Protein AF-A0A6V8CVD5-F1 (afdb_monomer_lite)

Foldseek 3Di:
DLQPFQWKWKWFAQDAFAQIDIDTPHHDQDPLNVVLSVLLRTQRDGDMDMFTDDRVSSVVVLVCVLVVLVVVLVVLVVVLVVVVPDPDDPVLVNVLSVLLNVLSVLLNVLSVVLCCLQQPVLQVLQPDRPDHDHPSSLVSLVRVVDPDPSSVSNVVSVVVSVVSPCVSVVSSVVSNVVSLVSCVLPQPVVVVLVVVLVCCLVVVLVVCLVVQLVVCCVPPVDSPVSNVVSVVVSVVCVVVSSVVSVVVVCVVDPDDDDPLLVVLVVLVLVCCVVPDRDPVSVVVSVVSCVVSVHDPVRSVVSVVPDDSVCPVDDPPVCPPFDFPDWDADPVGWIWTATPVRWIWTDPPPDTDTD

Radius of gyration: 31.36 Å; chains: 1; bounding box: 55×69×88 Å

Secondary structure (DSSP, 8-state):
--S--SSEEEEEE-STTSPPEEEEEES---HHHHHHHHHH-S-SSSEEEEEE---HHHHHHHHHHHHHHHHHHHHHHHHHHHHHH--S--HHHHHHHHHHHHHHHHHHHHHHHHHHIIIIIHHHHHTSTTPPP-HHHHHHHHHHT---HHHHHHHHHHHHHHHHTTHHHHHHHHHHHHHHHHHHTTT-HHHHHHHHHHHHHHHHHHHHHHHHHHHHHHHHS-HHHHHHHHHHHHHHHHHHHHHHHHHHHHHHS-----HHHHHHHHHHHHHTTTS---HHHHHHHHHHHHHTT--HHHHHHHHHT--GGGTT-------PPPEEEEEE-TTS-EEEEETTS-EEEE-SSSEEE-

pLDDT: mean 77.57, std 13.55, range [30.16, 93.31]

Sequence (354 aa):
DLWVYENNGWIICSEVGALPTYEMQVGVVSASMQETLDSIGTCPGIGEWAFEDVPIFGFFMVAFSPFVSIIALLIMRTSMKQFESEEHHDSSNRLTSRSLYIGFLGKVIGNMLFFTTLFIVIPMLGGGFGDAPSFGEMLVRDLANSRGFTDILYEYAWVFTGLMMPLPFAFEGMMFAYAAMKDTVLGIDSKLRRTFRNSIFTGLGAISFLVGSELMESLIGFGALGGVFLGAGILVVRKPIISSLDRFSNKIIPTALDDVENAYLQAYSASGADGVITEAERRILLATADALNISHERAAELEDGFDPKVADNTPQVATEPTAVQQWTDEAGHTWRSMDDGTIMWWNGTDWQQV

Structure (mmCIF, N/CA/C/O backbone):
data_AF-A0A6V8CVD5-F1
#
_entry.id   AF-A0A6V8CVD5-F1
#
loop_
_atom_site.group_PDB
_atom_site.id
_atom_site.type_symbol
_atom_site.label_atom_id
_atom_site.label_alt_id
_atom_site.label_comp_id
_atom_site.label_asym_id
_atom_site.label_entity_id
_atom_site.label_seq_id
_atom_site.pdbx_PDB_ins_code
_atom_site.Cartn_x
_atom_site.Cartn_y
_atom_site.Cartn_z
_atom_site.occupancy
_atom_site.B_iso_or_equiv
_atom_site.auth_seq_id
_atom_site.auth_comp_id
_atom_site.auth_asym_id
_atom_site.auth_atom_id
_atom_site.pdbx_PDB_model_num
ATOM 1 N N . ASP A 1 1 ? -0.271 -11.111 -9.607 1.00 41.44 1 ASP A N 1
ATOM 2 C CA . ASP A 1 1 ? 0.627 -9.955 -9.444 1.00 41.44 1 ASP A CA 1
ATOM 3 C C . ASP A 1 1 ? -0.086 -8.660 -9.777 1.00 41.44 1 ASP A C 1
ATOM 5 O O . ASP A 1 1 ? -0.961 -8.669 -10.631 1.00 41.44 1 ASP A O 1
ATOM 9 N N . LEU A 1 2 ? 0.252 -7.560 -9.095 1.00 42.41 2 LEU A N 1
ATOM 10 C CA . LEU A 1 2 ? -0.254 -6.214 -9.431 1.00 42.41 2 LEU A CA 1
ATOM 11 C C . LEU A 1 2 ? 0.200 -5.777 -10.844 1.00 42.41 2 LEU A C 1
ATOM 13 O O . LEU A 1 2 ? -0.414 -4.905 -11.455 1.00 42.41 2 LEU A O 1
ATOM 17 N N . TRP A 1 3 ? 1.245 -6.438 -11.349 1.00 53.94 3 TRP A N 1
ATOM 18 C CA . TRP A 1 3 ? 1.832 -6.313 -12.675 1.00 53.94 3 TRP A CA 1
ATOM 19 C C . TRP A 1 3 ? 1.661 -7.646 -13.415 1.00 53.94 3 TRP A C 1
ATOM 21 O O . TRP A 1 3 ? 2.534 -8.510 -13.386 1.00 53.94 3 TRP A O 1
ATOM 31 N N . VAL A 1 4 ? 0.485 -7.878 -14.001 1.00 56.84 4 VAL A N 1
ATOM 32 C CA . VAL A 1 4 ? 0.325 -8.974 -14.967 1.00 56.84 4 VAL A CA 1
ATOM 33 C C . VAL A 1 4 ? 0.973 -8.493 -16.259 1.00 56.84 4 VAL A C 1
ATOM 35 O O . VAL A 1 4 ? 0.397 -7.673 -16.969 1.00 56.84 4 VAL A O 1
ATOM 38 N N . TYR A 1 5 ? 2.199 -8.937 -16.512 1.00 62.94 5 TYR A N 1
ATOM 39 C CA . TYR A 1 5 ? 2.903 -8.632 -17.751 1.00 62.94 5 TYR A CA 1
ATOM 40 C C . TYR A 1 5 ? 2.340 -9.503 -18.874 1.00 62.94 5 TYR A C 1
ATOM 42 O O . TYR A 1 5 ? 2.450 -10.727 -18.821 1.00 62.94 5 TYR A O 1
ATOM 50 N N . GLU A 1 6 ? 1.708 -8.879 -19.870 1.00 71.00 6 GLU A N 1
ATOM 51 C CA . GLU A 1 6 ? 1.215 -9.588 -21.060 1.00 71.00 6 GLU A CA 1
ATOM 52 C C . GLU A 1 6 ? 2.376 -10.032 -21.960 1.00 71.00 6 GLU A C 1
ATOM 54 O O . GLU A 1 6 ? 2.367 -11.153 -22.467 1.00 71.00 6 GLU A O 1
ATOM 59 N N . ASN A 1 7 ? 3.399 -9.179 -22.092 1.00 85.19 7 ASN A N 1
ATOM 60 C CA . ASN A 1 7 ? 4.619 -9.445 -22.845 1.00 85.19 7 ASN A CA 1
ATOM 61 C C . ASN A 1 7 ? 5.847 -9.027 -22.024 1.00 85.19 7 ASN A C 1
ATOM 63 O O . ASN A 1 7 ? 5.918 -7.894 -21.538 1.00 85.19 7 ASN A O 1
ATOM 67 N N . ASN A 1 8 ? 6.816 -9.931 -21.874 1.00 88.00 8 ASN A N 1
ATOM 68 C CA . ASN A 1 8 ? 8.095 -9.649 -21.231 1.00 88.00 8 ASN A CA 1
ATOM 69 C C . ASN A 1 8 ? 9.250 -10.414 -21.888 1.00 88.00 8 ASN A C 1
ATOM 71 O O . ASN A 1 8 ? 9.105 -11.533 -22.393 1.00 88.00 8 ASN A O 1
ATOM 75 N N . GLY A 1 9 ? 10.427 -9.807 -21.871 1.00 91.19 9 GLY A N 1
ATOM 76 C CA . GLY A 1 9 ? 11.620 -10.409 -22.433 1.00 91.19 9 GLY A CA 1
ATOM 77 C C . GLY A 1 9 ? 12.896 -9.810 -21.875 1.00 91.19 9 GLY A C 1
ATOM 78 O O . GLY A 1 9 ? 12.888 -8.934 -21.009 1.00 91.19 9 GLY A O 1
ATOM 79 N N . TRP A 1 10 ? 14.000 -10.301 -22.415 1.00 92.19 10 TRP A N 1
ATOM 80 C CA . TRP A 1 10 ? 15.351 -9.884 -22.087 1.00 92.19 10 TRP A CA 1
ATOM 81 C C . TRP A 1 10 ? 16.037 -9.359 -23.338 1.00 92.19 10 TRP A C 1
ATOM 83 O O . TRP A 1 10 ? 16.019 -10.016 -24.378 1.00 92.19 10 TRP A O 1
ATOM 93 N N . ILE A 1 11 ? 16.642 -8.181 -23.238 1.00 92.44 11 ILE A N 1
ATOM 94 C CA . ILE A 1 11 ? 17.587 -7.665 -24.225 1.00 92.44 11 ILE A CA 1
ATOM 95 C C . ILE A 1 11 ? 18.969 -8.151 -23.830 1.00 92.44 11 ILE A C 1
ATOM 97 O O . ILE A 1 11 ? 19.404 -7.934 -22.702 1.00 92.44 11 ILE A O 1
ATOM 101 N N . ILE A 1 12 ? 19.654 -8.786 -24.773 1.00 92.38 12 ILE A N 1
ATOM 102 C CA . ILE A 1 12 ? 20.957 -9.410 -24.596 1.00 92.38 12 ILE A CA 1
ATOM 103 C C . ILE A 1 12 ? 21.957 -8.698 -25.503 1.00 92.38 12 ILE A C 1
ATOM 105 O O . ILE A 1 12 ? 21.872 -8.755 -26.738 1.00 92.38 12 ILE A O 1
ATOM 109 N N . CYS A 1 13 ? 22.939 -8.066 -24.869 1.00 92.12 13 CYS A N 1
ATOM 110 C CA . CYS A 1 13 ? 24.100 -7.489 -25.525 1.00 92.12 13 CYS A CA 1
ATOM 111 C C . CYS A 1 13 ? 25.330 -8.345 -25.245 1.00 92.12 13 CYS A C 1
ATOM 113 O O . CYS A 1 13 ? 25.893 -8.302 -24.151 1.00 92.12 13 CYS A O 1
ATOM 115 N N . SER A 1 14 ? 25.769 -9.106 -26.249 1.00 89.81 14 SER A N 1
ATOM 116 C CA . SER A 1 14 ? 26.939 -9.980 -26.133 1.00 89.81 14 SER A CA 1
ATOM 117 C C . SER A 1 14 ? 28.266 -9.223 -26.222 1.00 89.81 14 SER A C 1
ATOM 119 O O . SER A 1 14 ? 29.243 -9.623 -25.595 1.00 89.81 14 SER A O 1
ATOM 121 N N . GLU A 1 15 ? 28.315 -8.138 -27.000 1.00 91.19 15 GLU A N 1
ATOM 122 C CA . GLU A 1 15 ? 29.529 -7.358 -27.262 1.00 91.19 15 GLU A CA 1
ATOM 123 C C . GLU A 1 15 ? 29.211 -5.864 -27.432 1.00 91.19 15 GLU A C 1
ATOM 125 O O . GLU A 1 15 ? 28.142 -5.488 -27.918 1.00 91.19 15 GLU A O 1
ATOM 130 N N . VAL A 1 16 ? 30.160 -4.998 -27.061 1.00 89.56 16 VAL A N 1
ATOM 131 C CA . VAL A 1 16 ? 30.031 -3.543 -27.243 1.00 89.56 16 VAL A CA 1
ATOM 132 C C . VAL A 1 16 ? 30.048 -3.204 -28.734 1.00 89.56 16 VAL A C 1
ATOM 134 O O . VAL A 1 16 ? 30.963 -3.590 -29.457 1.00 89.56 16 VAL A O 1
ATOM 137 N N . GLY A 1 17 ? 29.049 -2.452 -29.189 1.00 87.81 17 GLY A N 1
ATOM 138 C CA . GLY A 1 17 ? 28.856 -2.064 -30.585 1.00 87.81 17 GLY A CA 1
ATOM 139 C C . GLY A 1 17 ? 28.091 -3.086 -31.432 1.00 87.81 17 GLY A C 1
ATOM 140 O O . GLY A 1 17 ? 27.790 -2.791 -32.589 1.00 87.81 17 GLY A O 1
ATOM 141 N N . ALA A 1 18 ? 27.750 -4.259 -30.886 1.00 89.44 18 ALA A N 1
ATOM 142 C CA . ALA A 1 18 ? 26.882 -5.220 -31.562 1.00 89.44 18 ALA A CA 1
ATOM 143 C C . ALA A 1 18 ? 25.419 -4.744 -31.575 1.00 89.44 18 ALA A C 1
ATOM 145 O O . ALA A 1 18 ? 25.015 -3.890 -30.781 1.00 89.44 18 ALA A O 1
ATOM 146 N N . LEU A 1 19 ? 24.617 -5.307 -32.481 1.00 90.44 19 LEU A N 1
ATOM 147 C CA . LEU A 1 19 ? 23.167 -5.122 -32.443 1.00 90.44 19 LEU A CA 1
ATOM 148 C C . LEU A 1 19 ? 22.582 -5.922 -31.268 1.00 90.44 19 LEU A C 1
ATOM 150 O O . LEU A 1 19 ? 22.981 -7.078 -31.088 1.00 90.44 19 LEU A O 1
ATOM 154 N N . PRO A 1 20 ? 21.652 -5.342 -30.488 1.00 91.00 20 PRO A N 1
ATOM 155 C CA . PRO A 1 20 ? 20.996 -6.054 -29.403 1.00 91.00 20 PRO A CA 1
ATOM 156 C C . PRO A 1 20 ? 20.206 -7.240 -29.957 1.00 91.00 20 PRO A C 1
ATOM 158 O O . PRO A 1 20 ? 19.485 -7.132 -30.951 1.00 91.00 20 PRO A O 1
ATOM 161 N N . THR A 1 21 ? 20.342 -8.381 -29.293 1.00 92.62 21 THR A N 1
ATOM 162 C CA . THR A 1 21 ? 19.462 -9.537 -29.497 1.00 92.62 21 THR A CA 1
ATOM 163 C C . THR A 1 21 ? 18.433 -9.572 -28.377 1.00 92.62 21 THR A C 1
ATOM 165 O O . THR A 1 21 ? 18.644 -8.946 -27.341 1.00 92.62 21 THR A O 1
ATOM 168 N N . TYR A 1 22 ? 17.307 -10.253 -28.565 1.00 92.31 22 TYR A N 1
ATOM 169 C CA . TYR A 1 22 ? 16.300 -10.368 -27.515 1.00 92.31 22 TYR A CA 1
ATOM 170 C C . TYR A 1 22 ? 15.752 -11.785 -27.418 1.00 92.31 22 TYR A C 1
ATOM 172 O O . TYR A 1 22 ? 15.667 -12.508 -28.412 1.00 92.31 22 TYR A O 1
ATOM 180 N N . GLU A 1 23 ? 15.342 -12.154 -26.211 1.00 93.31 23 GLU A N 1
ATOM 181 C CA . GLU A 1 23 ? 14.668 -13.410 -25.917 1.00 93.31 23 GLU A CA 1
ATOM 182 C C . GLU A 1 23 ? 13.377 -13.119 -25.150 1.00 93.31 23 GLU A C 1
ATOM 184 O O . GLU A 1 23 ? 13.389 -12.487 -24.094 1.00 93.31 23 GLU A O 1
ATOM 189 N N . MET A 1 24 ? 12.242 -13.551 -25.703 1.00 91.81 24 MET A N 1
ATOM 190 C CA . MET A 1 24 ? 10.938 -13.379 -25.062 1.00 91.81 24 MET A CA 1
ATOM 191 C C . MET A 1 24 ? 10.707 -14.502 -24.059 1.00 91.81 24 MET A C 1
ATOM 193 O O . MET A 1 24 ? 10.780 -15.678 -24.412 1.00 91.81 24 MET A O 1
ATOM 197 N N . GLN A 1 25 ? 10.386 -14.136 -22.821 1.00 88.56 25 GLN A N 1
ATOM 198 C CA . GLN A 1 25 ? 10.049 -15.099 -21.778 1.00 88.56 25 GLN A CA 1
ATOM 199 C C . GLN A 1 25 ? 8.546 -15.408 -21.786 1.00 88.56 25 GLN A C 1
ATOM 201 O O . GLN A 1 25 ? 8.151 -16.568 -21.652 1.00 88.56 25 GLN A O 1
ATOM 206 N N . VAL A 1 26 ? 7.706 -14.387 -21.971 1.00 85.88 26 VAL A N 1
ATOM 207 C CA . VAL A 1 26 ? 6.249 -14.504 -22.095 1.00 85.88 26 VAL A CA 1
ATOM 208 C C . VAL A 1 26 ? 5.769 -13.559 -23.193 1.00 85.88 26 VAL A C 1
ATOM 210 O O . VAL A 1 26 ? 6.185 -12.405 -23.258 1.00 85.88 26 VAL A O 1
ATOM 213 N N . GLY A 1 27 ? 4.867 -14.044 -24.046 1.00 87.38 27 GLY A N 1
ATOM 214 C CA . GLY A 1 27 ? 4.219 -13.219 -25.065 1.00 87.38 27 GLY A CA 1
ATOM 215 C C . GLY A 1 27 ? 5.080 -12.955 -26.305 1.00 87.38 27 GLY A C 1
ATOM 216 O O . GLY A 1 27 ? 5.916 -13.775 -26.690 1.00 87.38 27 GLY A O 1
ATOM 217 N N . VAL A 1 28 ? 4.822 -11.830 -26.974 1.00 89.19 28 VAL A N 1
ATOM 218 C CA . VAL A 1 28 ? 5.482 -11.397 -28.218 1.00 89.19 28 VAL A CA 1
ATOM 219 C C . VAL A 1 28 ? 5.944 -9.946 -28.112 1.00 89.19 28 VAL A C 1
ATOM 221 O O . VAL A 1 28 ? 5.431 -9.185 -27.300 1.00 89.19 28 VAL A O 1
ATOM 224 N N . VAL A 1 29 ? 6.902 -9.541 -28.946 1.00 88.69 29 VAL A N 1
ATOM 225 C CA . VAL A 1 29 ? 7.345 -8.141 -28.995 1.00 88.69 29 VAL A CA 1
ATOM 226 C C . VAL A 1 29 ? 6.196 -7.268 -29.504 1.00 88.69 29 VAL A C 1
ATOM 228 O O . VAL A 1 29 ? 5.738 -7.421 -30.639 1.00 88.69 29 VAL A O 1
ATOM 231 N N . SER A 1 30 ? 5.713 -6.371 -28.650 1.00 88.25 30 SER A N 1
ATOM 232 C CA . SER A 1 30 ? 4.685 -5.386 -28.984 1.00 88.25 30 SER A CA 1
ATOM 233 C C . SER A 1 30 ? 5.267 -4.192 -29.757 1.00 88.25 30 SER A C 1
ATOM 235 O O . SER A 1 30 ? 6.480 -4.054 -29.911 1.00 88.25 30 SER A O 1
ATOM 237 N N . ALA A 1 31 ? 4.405 -3.275 -30.206 1.00 86.69 31 ALA A N 1
ATOM 238 C CA . ALA A 1 31 ? 4.847 -2.047 -30.869 1.00 86.69 31 ALA A CA 1
ATOM 239 C C . ALA A 1 31 ? 5.692 -1.137 -29.950 1.00 86.69 31 ALA A C 1
ATOM 241 O O . ALA A 1 31 ? 6.713 -0.619 -30.391 1.00 86.69 31 ALA A O 1
ATOM 242 N N . SER A 1 32 ? 5.312 -0.985 -28.676 1.00 82.75 32 SER A N 1
ATOM 243 C CA . SER A 1 32 ? 6.067 -0.200 -27.683 1.00 82.75 32 SER A CA 1
ATOM 244 C C . SER A 1 32 ? 7.411 -0.838 -27.333 1.00 82.75 32 SER A C 1
ATOM 246 O O . SER A 1 32 ? 8.418 -0.148 -27.159 1.00 82.75 32 SER A O 1
ATOM 248 N N . MET A 1 33 ? 7.451 -2.169 -27.262 1.00 87.56 33 MET A N 1
ATOM 249 C CA . MET A 1 33 ? 8.698 -2.904 -27.053 1.00 87.56 33 MET A CA 1
ATOM 250 C C . MET A 1 33 ? 9.623 -2.779 -28.269 1.00 87.56 33 MET A C 1
ATOM 252 O O . MET A 1 33 ? 10.827 -2.603 -28.101 1.00 87.56 33 MET A O 1
ATOM 256 N N . GLN A 1 34 ? 9.072 -2.801 -29.487 1.00 89.19 34 GLN A N 1
ATOM 257 C CA . GLN A 1 34 ? 9.855 -2.603 -30.706 1.00 89.19 34 GLN A CA 1
ATOM 258 C C . GLN A 1 34 ? 10.463 -1.195 -30.776 1.00 89.19 34 GLN A C 1
ATOM 260 O O . GLN A 1 34 ? 11.637 -1.066 -31.100 1.00 89.19 34 GLN A O 1
ATOM 265 N N . GLU A 1 35 ? 9.719 -0.154 -30.398 1.00 87.88 35 GLU A N 1
ATOM 266 C CA . GLU A 1 35 ? 10.243 1.220 -30.321 1.00 87.88 35 GLU A CA 1
ATOM 267 C C . GLU A 1 35 ? 11.414 1.341 -29.327 1.00 87.88 35 GLU A C 1
ATOM 269 O O . GLU A 1 35 ? 12.406 2.030 -29.580 1.00 87.88 35 GLU A O 1
ATOM 274 N N . THR A 1 36 ? 11.344 0.605 -28.216 1.00 87.94 36 THR A N 1
ATOM 275 C CA . THR A 1 36 ? 12.443 0.516 -27.241 1.00 87.94 36 THR A CA 1
ATOM 276 C C . THR A 1 36 ? 13.676 -0.156 -27.855 1.00 87.94 36 THR A C 1
ATOM 278 O O . THR A 1 36 ? 14.787 0.348 -27.724 1.00 87.94 36 THR A O 1
ATOM 281 N N . LEU A 1 37 ? 13.498 -1.269 -28.574 1.00 88.69 37 LEU A N 1
ATOM 282 C CA . LEU A 1 37 ? 14.600 -1.957 -29.260 1.00 88.69 37 LEU A CA 1
ATOM 283 C C . LEU A 1 37 ? 15.251 -1.072 -30.331 1.00 88.69 37 LEU A C 1
ATOM 285 O O . LEU A 1 37 ? 16.477 -1.004 -30.420 1.00 88.69 37 LEU A O 1
ATOM 289 N N . ASP A 1 38 ? 14.434 -0.369 -31.114 1.00 89.31 38 ASP A N 1
ATOM 290 C CA . ASP A 1 38 ? 14.899 0.493 -32.200 1.00 89.31 38 ASP A CA 1
ATOM 291 C C . ASP A 1 38 ? 15.656 1.725 -31.667 1.00 89.31 38 ASP A C 1
ATOM 293 O O . ASP A 1 38 ? 16.615 2.184 -32.293 1.00 89.31 38 ASP A O 1
ATOM 297 N N . SER A 1 39 ? 15.271 2.243 -30.494 1.00 88.75 39 SER A N 1
ATOM 298 C CA . SER A 1 39 ? 15.906 3.414 -29.867 1.00 88.75 39 SER A CA 1
ATOM 299 C C . SER A 1 39 ? 17.232 3.116 -29.159 1.00 88.75 39 SER A C 1
ATOM 301 O O . SER A 1 39 ? 18.047 4.027 -29.011 1.00 88.75 39 SER A O 1
ATOM 303 N N . ILE A 1 40 ? 17.506 1.859 -28.792 1.00 87.81 40 ILE A N 1
ATOM 304 C CA . ILE A 1 40 ? 18.810 1.437 -28.246 1.00 87.81 40 ILE A CA 1
ATOM 305 C C . ILE A 1 40 ? 19.931 1.581 -29.287 1.00 87.81 40 ILE A C 1
ATOM 307 O O . ILE A 1 40 ? 21.055 1.966 -28.959 1.00 87.81 40 ILE A O 1
ATOM 311 N N . GLY A 1 41 ? 19.648 1.262 -30.554 1.00 87.31 41 GLY A N 1
ATOM 312 C CA . GLY A 1 41 ? 20.655 1.237 -31.613 1.00 87.31 41 GLY A CA 1
ATOM 313 C C . GLY A 1 41 ? 21.681 0.113 -31.421 1.00 87.31 41 GLY A C 1
ATOM 314 O O . GLY A 1 41 ? 21.387 -1.051 -31.683 1.00 87.31 41 GLY A O 1
ATOM 315 N N . THR A 1 42 ? 22.907 0.449 -31.009 1.00 89.25 42 THR A N 1
ATOM 316 C CA . THR A 1 42 ? 23.991 -0.523 -30.757 1.00 89.25 42 THR A CA 1
ATOM 317 C C . THR A 1 42 ? 24.283 -0.651 -29.271 1.00 89.25 42 THR A C 1
ATOM 319 O O . THR A 1 42 ? 24.317 0.355 -28.570 1.00 89.25 42 THR A O 1
ATOM 322 N N . CYS A 1 43 ? 24.608 -1.859 -28.819 1.00 88.81 43 CYS A N 1
ATOM 323 C CA . CYS A 1 43 ? 24.927 -2.164 -27.429 1.00 88.81 43 CYS A CA 1
ATOM 324 C C . CYS A 1 43 ? 26.090 -1.307 -26.892 1.00 88.81 43 CYS A C 1
ATOM 326 O O . CYS A 1 43 ? 27.227 -1.471 -27.342 1.00 88.81 43 CYS A O 1
ATOM 328 N N . PRO A 1 44 ? 25.864 -0.420 -25.909 1.00 85.44 44 PRO A N 1
ATOM 329 C CA . PRO A 1 44 ? 26.928 0.403 -25.333 1.00 85.44 44 PRO A CA 1
ATOM 330 C C . PRO A 1 44 ? 27.751 -0.361 -24.283 1.00 85.44 44 PRO A C 1
ATOM 332 O O . PRO A 1 44 ? 28.864 0.044 -23.949 1.00 85.44 44 PRO A O 1
ATOM 335 N N . GLY A 1 45 ? 27.231 -1.488 -23.792 1.00 87.69 45 GLY A N 1
ATOM 336 C CA . GLY A 1 45 ? 27.857 -2.366 -22.810 1.00 87.69 45 GLY A CA 1
ATOM 337 C C . GLY A 1 45 ? 27.454 -3.824 -23.024 1.00 87.69 45 GLY A C 1
ATOM 338 O O . GLY A 1 45 ? 26.543 -4.116 -23.796 1.00 87.69 45 GLY A O 1
ATOM 339 N N . ILE A 1 46 ? 28.143 -4.734 -22.335 1.00 90.50 46 ILE A N 1
ATOM 340 C CA . ILE A 1 46 ? 27.785 -6.157 -22.282 1.00 90.50 46 ILE A CA 1
ATOM 341 C C . ILE A 1 46 ? 26.862 -6.352 -21.083 1.00 90.50 46 ILE A C 1
ATOM 343 O O . ILE A 1 46 ? 27.207 -5.929 -19.978 1.00 90.50 46 ILE A O 1
ATOM 347 N N . GLY A 1 47 ? 25.713 -6.983 -21.294 1.00 90.06 47 GLY A N 1
ATOM 348 C CA . GLY A 1 47 ? 24.725 -7.169 -20.241 1.00 90.06 47 GLY A CA 1
ATOM 349 C C . GLY A 1 47 ? 23.398 -7.709 -20.748 1.00 90.06 47 GLY A C 1
ATOM 350 O O . GLY A 1 47 ? 23.186 -7.873 -21.953 1.00 90.06 47 GLY A O 1
ATOM 351 N N . GLU A 1 48 ? 22.526 -7.983 -19.787 1.00 90.94 48 GLU A N 1
ATOM 352 C CA . GLU A 1 48 ? 21.161 -8.437 -20.003 1.00 90.94 48 GLU A CA 1
ATOM 353 C C . GLU A 1 48 ? 20.220 -7.512 -19.234 1.00 90.94 48 GLU A C 1
ATOM 355 O O . GLU A 1 48 ? 20.435 -7.255 -18.047 1.00 90.94 48 GLU A O 1
ATOM 360 N N . TRP A 1 49 ? 19.182 -7.011 -19.901 1.00 90.12 49 TRP A N 1
ATOM 361 C CA . TRP A 1 49 ? 18.200 -6.113 -19.297 1.00 90.12 49 TRP A CA 1
ATOM 362 C C . TRP A 1 49 ? 16.788 -6.596 -19.582 1.00 90.12 49 TRP A C 1
ATOM 364 O O . TRP A 1 49 ? 16.468 -6.972 -20.709 1.00 90.12 49 TRP A O 1
ATOM 374 N N . ALA A 1 50 ? 15.936 -6.565 -18.562 1.00 87.81 50 ALA A N 1
ATOM 375 C CA . ALA A 1 50 ? 14.523 -6.849 -18.738 1.00 87.81 50 ALA A CA 1
ATOM 376 C C . ALA A 1 50 ? 13.851 -5.703 -19.506 1.00 87.81 50 ALA A C 1
ATOM 378 O O . ALA A 1 50 ? 14.118 -4.527 -19.247 1.00 87.81 50 ALA A O 1
ATOM 379 N N . PHE A 1 51 ? 12.963 -6.054 -20.431 1.00 88.12 51 PHE A N 1
ATOM 380 C CA . PHE A 1 51 ? 12.083 -5.109 -21.104 1.00 88.12 51 PHE A CA 1
ATOM 381 C C . PHE A 1 51 ? 10.685 -5.704 -21.217 1.00 88.12 51 PHE A C 1
ATOM 383 O O . PHE A 1 51 ? 10.494 -6.901 -21.451 1.00 88.12 51 PHE A O 1
ATOM 390 N N . GLU A 1 52 ? 9.694 -4.858 -21.001 1.00 85.88 52 GLU A N 1
ATOM 391 C CA . GLU A 1 52 ? 8.318 -5.273 -20.779 1.00 85.88 52 GLU A CA 1
ATOM 392 C C . GLU A 1 52 ? 7.356 -4.228 -21.316 1.00 85.88 52 GLU A C 1
ATOM 394 O O . GLU A 1 52 ? 7.705 -3.055 -21.489 1.00 85.88 52 GLU A O 1
ATOM 399 N N . ASP A 1 53 ? 6.139 -4.676 -21.600 1.00 82.69 53 ASP A N 1
ATOM 400 C CA . ASP A 1 53 ? 5.091 -3.773 -22.038 1.00 82.69 53 ASP A CA 1
ATOM 401 C C . ASP A 1 53 ? 4.663 -2.804 -20.944 1.00 82.69 53 ASP A C 1
ATOM 403 O O . ASP A 1 53 ? 4.680 -3.121 -19.753 1.00 82.69 53 ASP A O 1
ATOM 407 N N . VAL A 1 54 ? 4.213 -1.623 -21.374 1.00 75.94 54 VAL A N 1
ATOM 408 C CA . VAL A 1 54 ? 3.663 -0.614 -20.470 1.00 75.94 54 VAL A CA 1
ATOM 409 C C . VAL A 1 54 ? 2.440 -1.214 -19.763 1.00 75.94 54 VAL A C 1
ATOM 411 O O . VAL A 1 54 ? 1.435 -1.510 -20.415 1.00 75.94 54 VAL A O 1
ATOM 414 N N . PRO A 1 55 ? 2.470 -1.387 -18.431 1.00 75.00 55 PRO A N 1
ATOM 415 C CA . PRO A 1 55 ? 1.421 -2.101 -17.712 1.00 75.00 55 PRO A CA 1
ATOM 416 C C . PRO A 1 55 ? 0.212 -1.196 -17.444 1.00 75.00 55 PRO A C 1
ATOM 418 O O . PRO A 1 55 ? -0.035 -0.748 -16.321 1.00 75.00 55 PRO A O 1
ATOM 421 N N . ILE A 1 56 ? -0.581 -0.948 -18.487 1.00 75.81 56 ILE A N 1
ATOM 422 C CA . ILE A 1 56 ? -1.741 -0.045 -18.462 1.00 75.81 56 ILE A CA 1
ATOM 423 C C . ILE A 1 56 ? -2.710 -0.408 -17.326 1.00 75.81 56 ILE A C 1
ATOM 425 O O . ILE A 1 56 ? -3.149 0.463 -16.574 1.00 75.81 56 ILE A O 1
ATOM 429 N N . PHE A 1 57 ? -3.017 -1.698 -17.151 1.00 74.88 57 PHE A N 1
ATOM 430 C CA . PHE A 1 57 ? -3.897 -2.155 -16.072 1.00 74.88 57 PHE A CA 1
ATOM 431 C C . PHE A 1 57 ? -3.312 -1.892 -14.677 1.00 74.88 57 PHE A C 1
ATOM 433 O O . PHE A 1 57 ? -4.034 -1.452 -13.780 1.00 74.88 57 PHE A O 1
ATOM 440 N N . GLY A 1 58 ? -2.003 -2.104 -14.506 1.00 75.12 58 GLY A N 1
ATOM 441 C CA . GLY A 1 58 ? -1.294 -1.789 -13.265 1.00 75.12 58 GLY A CA 1
ATOM 442 C C . GLY A 1 58 ? -1.419 -0.305 -12.924 1.00 75.12 58 GLY A C 1
ATOM 443 O O . GLY A 1 58 ? -1.816 0.046 -11.813 1.00 75.12 58 GLY A O 1
ATOM 444 N N . PHE A 1 59 ? -1.210 0.572 -13.909 1.00 76.81 59 PHE A N 1
ATOM 445 C CA . PHE A 1 59 ? -1.408 2.012 -13.746 1.00 76.81 59 PHE A CA 1
ATOM 446 C C . PHE A 1 59 ? -2.848 2.389 -13.390 1.00 76.81 59 PHE A C 1
ATOM 448 O O . PHE A 1 59 ? -3.042 3.218 -12.500 1.00 76.81 59 PHE A O 1
ATOM 455 N N . PHE A 1 60 ? -3.859 1.757 -13.997 1.00 77.69 60 PHE A N 1
ATOM 456 C CA . PHE A 1 60 ? -5.257 1.971 -13.613 1.00 77.69 60 PHE A CA 1
ATOM 457 C C . PHE A 1 60 ? -5.536 1.541 -12.173 1.00 77.69 60 PHE A C 1
ATOM 459 O O . PHE A 1 60 ? -6.101 2.319 -11.406 1.00 77.69 60 PHE A O 1
ATOM 466 N N . MET A 1 61 ? -5.135 0.331 -11.773 1.00 75.69 61 MET A N 1
ATOM 467 C CA . MET A 1 61 ? -5.346 -0.143 -10.399 1.00 75.69 61 MET A CA 1
ATOM 468 C C . MET A 1 61 ? -4.692 0.778 -9.379 1.00 75.69 61 MET A C 1
ATOM 470 O O . MET A 1 61 ? -5.307 1.134 -8.369 1.00 75.69 61 MET A O 1
ATOM 474 N N . VAL A 1 62 ? -3.462 1.200 -9.666 1.00 75.06 62 VAL A N 1
ATOM 475 C CA . VAL A 1 62 ? -2.759 2.159 -8.831 1.00 75.06 62 VAL A CA 1
ATOM 476 C C . VAL A 1 62 ? -3.579 3.452 -8.778 1.00 75.06 62 VAL A C 1
ATOM 478 O O . VAL A 1 62 ? -3.951 3.857 -7.673 1.00 75.06 62 VAL A O 1
ATOM 481 N N . ALA A 1 63 ? -3.978 4.033 -9.918 1.00 75.88 63 ALA A N 1
ATOM 482 C CA . ALA A 1 63 ? -4.788 5.259 -10.005 1.00 75.88 63 ALA A CA 1
ATOM 483 C C . ALA A 1 63 ? -6.121 5.202 -9.244 1.00 75.88 63 ALA A C 1
ATOM 485 O O . ALA A 1 63 ? -6.563 6.221 -8.714 1.00 75.88 63 ALA A O 1
ATOM 486 N N . PHE A 1 64 ? -6.741 4.027 -9.120 1.00 81.38 64 PHE A N 1
ATOM 487 C CA . PHE A 1 64 ? -7.962 3.846 -8.331 1.00 81.38 64 PHE A CA 1
ATOM 488 C C . PHE A 1 64 ? -7.719 3.760 -6.814 1.00 81.38 64 PHE A C 1
ATOM 490 O O . PHE A 1 64 ? -8.609 4.096 -6.028 1.00 81.38 64 PHE A O 1
ATOM 497 N N . SER A 1 65 ? -6.522 3.366 -6.373 1.00 80.44 65 SER A N 1
ATOM 498 C CA . SER A 1 65 ? -6.200 3.199 -4.950 1.00 80.44 65 SER A CA 1
ATOM 499 C C . SER A 1 65 ? -6.440 4.437 -4.056 1.00 80.44 65 SER A C 1
ATOM 501 O O . SER A 1 65 ? -7.021 4.256 -2.979 1.00 80.44 65 SER A O 1
ATOM 503 N N . PRO A 1 66 ? -6.093 5.691 -4.434 1.00 81.69 66 PRO A N 1
ATOM 504 C CA . PRO A 1 66 ? -6.346 6.852 -3.581 1.00 81.69 66 PRO A CA 1
ATOM 505 C C . PRO A 1 66 ? -7.841 7.129 -3.396 1.00 81.69 66 PRO A C 1
ATOM 507 O O . PRO A 1 66 ? -8.231 7.603 -2.332 1.00 81.69 66 PRO A O 1
ATOM 510 N N . PHE A 1 67 ? -8.699 6.796 -4.368 1.00 84.69 67 PHE A N 1
ATOM 511 C CA . PHE A 1 67 ? -10.146 7.012 -4.252 1.00 84.69 67 PHE A CA 1
ATOM 512 C C . PHE A 1 67 ? -10.759 6.167 -3.137 1.00 84.69 67 PHE A C 1
ATOM 514 O O . PHE A 1 67 ? -11.568 6.668 -2.355 1.00 84.69 67 PHE A O 1
ATOM 521 N N . VAL A 1 68 ? -10.329 4.909 -3.012 1.00 84.38 68 VAL A N 1
ATOM 522 C CA . VAL A 1 68 ? -10.768 4.026 -1.924 1.00 84.38 68 VAL A CA 1
ATOM 523 C C . VAL A 1 68 ? -10.349 4.601 -0.569 1.00 84.38 68 VAL A C 1
ATOM 525 O O . VAL A 1 68 ? -11.165 4.679 0.350 1.00 84.38 68 VAL A O 1
ATOM 528 N N . SER A 1 69 ? -9.107 5.081 -0.451 1.00 85.62 69 SER A N 1
ATOM 529 C CA . SER A 1 69 ? -8.619 5.720 0.777 1.00 85.62 69 SER A CA 1
ATOM 530 C C . SER A 1 69 ? -9.343 7.037 1.094 1.00 85.62 69 SER A C 1
ATOM 532 O O . SER A 1 69 ? -9.622 7.306 2.259 1.00 85.62 69 SER A O 1
ATOM 534 N N . ILE A 1 70 ? -9.724 7.831 0.088 1.00 87.75 70 ILE A N 1
ATOM 535 C CA . ILE A 1 70 ? -10.535 9.045 0.278 1.00 87.75 70 ILE A CA 1
ATOM 536 C C . ILE A 1 70 ? -11.931 8.694 0.811 1.00 87.75 70 ILE A C 1
ATOM 538 O O . ILE A 1 70 ? -12.406 9.340 1.746 1.00 87.75 70 ILE A O 1
ATOM 542 N N . ILE A 1 71 ? -12.582 7.657 0.272 1.00 87.38 71 ILE A N 1
ATOM 543 C CA . ILE A 1 71 ? -13.878 7.181 0.783 1.00 87.38 71 ILE A CA 1
ATOM 544 C C . ILE A 1 71 ? -13.742 6.738 2.245 1.00 87.38 71 ILE A C 1
ATOM 546 O O . ILE A 1 71 ? -14.561 7.126 3.081 1.00 87.38 71 ILE A O 1
ATOM 550 N N . ALA A 1 72 ? -12.683 5.996 2.581 1.00 84.50 72 ALA A N 1
ATOM 551 C CA . ALA A 1 72 ? -12.403 5.601 3.960 1.00 84.50 72 ALA A CA 1
ATOM 552 C C . ALA A 1 72 ? -12.224 6.818 4.886 1.00 84.50 72 ALA A C 1
ATOM 554 O O . ALA A 1 72 ? -12.806 6.848 5.970 1.00 84.50 72 ALA A O 1
ATOM 555 N N . LEU A 1 73 ? -11.514 7.864 4.443 1.00 87.94 73 LEU A N 1
ATOM 556 C CA . LEU A 1 73 ? -11.371 9.112 5.202 1.00 87.94 73 LEU A CA 1
ATOM 557 C C . LEU A 1 73 ? -12.709 9.814 5.446 1.00 87.94 73 LEU A C 1
ATOM 559 O O . LEU A 1 73 ? -12.928 10.335 6.540 1.00 87.94 73 LEU A O 1
ATOM 563 N N . LEU A 1 74 ? -13.614 9.826 4.463 1.00 87.50 74 LEU A N 1
ATOM 564 C CA . LEU A 1 74 ? -14.952 10.400 4.633 1.00 87.50 74 LEU A CA 1
ATOM 565 C C . LEU A 1 74 ? -15.752 9.638 5.696 1.00 87.50 74 LEU A C 1
ATOM 567 O O . LEU A 1 74 ? -16.322 10.268 6.589 1.00 87.50 74 LEU A O 1
ATOM 571 N N . ILE A 1 75 ? -15.728 8.303 5.649 1.00 82.94 75 ILE A N 1
ATOM 572 C CA . ILE A 1 75 ? -16.396 7.439 6.633 1.00 82.94 75 ILE A CA 1
ATOM 573 C C . ILE A 1 75 ? -15.800 7.652 8.033 1.00 82.94 75 ILE A C 1
ATOM 575 O O . ILE A 1 75 ? -16.529 7.860 9.007 1.00 82.94 75 ILE A O 1
ATOM 579 N N . MET A 1 76 ? -14.473 7.680 8.152 1.00 81.75 76 MET A N 1
ATOM 580 C CA . MET A 1 76 ? -13.803 7.913 9.435 1.00 81.75 76 MET A CA 1
ATOM 581 C C . MET A 1 76 ? -14.091 9.304 9.990 1.00 81.75 76 MET A C 1
ATOM 583 O O . MET A 1 76 ? -14.322 9.454 11.186 1.00 81.75 76 MET A O 1
ATOM 587 N N . ARG A 1 77 ? -14.158 10.326 9.133 1.00 83.94 77 ARG A N 1
ATOM 588 C CA . ARG A 1 77 ? -14.531 11.681 9.550 1.00 83.94 77 ARG A CA 1
ATOM 589 C C . ARG A 1 77 ? -15.954 11.737 10.095 1.00 83.94 77 ARG A C 1
ATOM 591 O O . ARG A 1 77 ? -16.188 12.425 11.086 1.00 83.94 77 ARG A O 1
ATOM 598 N N . THR A 1 78 ? -16.896 11.025 9.473 1.00 80.50 78 THR A N 1
ATOM 599 C CA . THR A 1 78 ? -18.262 10.917 10.007 1.00 80.50 78 THR A CA 1
ATOM 600 C C . THR A 1 78 ? -18.294 10.178 11.342 1.00 80.50 78 THR A C 1
ATOM 602 O O . THR A 1 78 ? -18.963 10.635 12.263 1.00 80.50 78 THR A O 1
ATOM 605 N N . SER A 1 79 ? -17.504 9.112 11.485 1.00 74.12 79 SER A N 1
ATOM 606 C CA . SER A 1 79 ? -17.395 8.345 12.728 1.00 74.12 79 SER A CA 1
ATOM 607 C C . SER A 1 79 ? -16.801 9.174 13.874 1.00 74.12 79 SER A C 1
ATOM 609 O O . SER A 1 79 ? -17.376 9.210 14.956 1.00 74.12 79 SER A O 1
ATOM 611 N N . MET A 1 80 ? -15.721 9.926 13.635 1.00 74.25 80 MET A N 1
ATOM 612 C CA . MET A 1 80 ? -15.132 10.808 14.653 1.00 74.25 80 MET A CA 1
ATOM 613 C C . MET A 1 80 ? -16.111 11.892 15.126 1.00 74.25 80 MET A C 1
ATOM 615 O O . MET A 1 80 ? -16.176 12.162 16.320 1.00 74.25 80 MET A O 1
ATOM 619 N N . LYS A 1 81 ? -16.907 12.477 14.216 1.00 77.88 81 LYS A N 1
ATOM 620 C CA . LYS A 1 81 ? -17.951 13.452 14.583 1.00 77.88 81 LYS A CA 1
ATOM 621 C C . LYS A 1 81 ? -19.058 12.842 15.441 1.00 77.88 81 LYS A C 1
ATOM 623 O O . LYS A 1 81 ? -19.585 13.522 16.312 1.00 77.88 81 LYS A O 1
ATOM 628 N N . GLN A 1 82 ? -19.419 11.585 15.189 1.00 70.25 82 GLN A N 1
ATOM 629 C CA . GLN A 1 82 ? -20.412 10.876 15.994 1.00 70.25 82 GLN A CA 1
ATOM 630 C C . GLN A 1 82 ? -19.912 10.688 17.434 1.00 70.25 82 GLN A C 1
ATOM 632 O O . GLN A 1 82 ? -20.636 11.012 18.372 1.00 70.25 82 GLN A O 1
ATOM 637 N N . PHE A 1 83 ? -18.652 10.281 17.607 1.00 65.00 83 PHE A N 1
ATOM 638 C CA . PHE A 1 83 ? -18.033 10.148 18.931 1.00 65.00 83 PHE A CA 1
ATOM 639 C C . PHE A 1 83 ? -17.798 11.486 19.645 1.00 65.00 83 PHE A C 1
ATOM 641 O O . PHE A 1 83 ? -17.721 11.520 20.864 1.00 65.00 83 PHE A O 1
ATOM 648 N N . GLU A 1 84 ? -17.683 12.595 18.912 1.00 66.31 84 GLU A N 1
ATOM 649 C CA . GLU A 1 84 ? -17.598 13.940 19.498 1.00 66.31 84 GLU A CA 1
ATOM 650 C C . GLU A 1 84 ? -18.959 14.433 20.028 1.00 66.31 84 GLU A C 1
ATOM 652 O O . GLU A 1 84 ? -19.003 15.282 20.913 1.00 66.31 84 GLU A O 1
ATOM 657 N N . SER A 1 85 ? -20.067 13.891 19.504 1.00 61.16 85 SER A N 1
ATOM 658 C CA . SER A 1 85 ? -21.435 14.237 19.920 1.00 61.16 85 SER A CA 1
ATOM 659 C C . SER A 1 85 ? -21.991 13.387 21.068 1.00 61.16 85 SER A C 1
ATOM 661 O O . SER A 1 85 ? -22.974 13.785 21.691 1.00 61.16 85 SER A O 1
ATOM 663 N N . GLU A 1 86 ? -21.383 12.234 21.357 1.00 59.72 86 GLU A N 1
ATOM 664 C CA . GLU A 1 86 ? -21.727 11.405 22.513 1.00 59.72 86 GLU A CA 1
ATOM 665 C C . GLU A 1 86 ? -20.907 11.862 23.728 1.00 59.72 86 GLU A C 1
ATOM 667 O O . GLU A 1 86 ? -19.691 11.718 23.771 1.00 59.72 86 GLU A O 1
ATOM 672 N N . GLU A 1 87 ? -21.581 12.397 24.747 1.00 51.44 87 GLU A N 1
ATOM 673 C CA . GLU A 1 87 ? -20.998 12.919 25.999 1.00 51.44 87 GLU A CA 1
ATOM 674 C C . GLU A 1 87 ? -20.372 11.818 26.899 1.00 51.44 87 GLU A C 1
ATOM 676 O O . GLU A 1 87 ? -20.016 12.061 28.051 1.00 51.44 87 GLU A O 1
ATOM 681 N N . HIS A 1 88 ? -20.238 10.583 26.396 1.00 48.88 88 HIS A N 1
ATOM 682 C CA . HIS A 1 88 ? -19.783 9.423 27.160 1.00 48.88 88 HIS A CA 1
ATOM 683 C C . HIS A 1 88 ? -18.263 9.196 27.048 1.00 48.88 88 HIS A C 1
ATOM 685 O O . HIS A 1 88 ? -17.679 9.172 25.969 1.00 48.88 88 HIS A O 1
ATOM 691 N N . HIS A 1 89 ? -17.645 8.974 28.210 1.00 50.72 89 HIS A N 1
ATOM 692 C CA . HIS A 1 89 ? -16.211 8.892 28.539 1.00 50.72 89 HIS A CA 1
ATOM 693 C C . HIS A 1 89 ? -15.324 7.842 27.818 1.00 50.72 89 HIS A C 1
ATOM 695 O O . HIS A 1 89 ? -14.238 7.534 28.315 1.00 50.72 89 HIS A O 1
ATOM 701 N N . ASP A 1 90 ? -15.704 7.292 26.664 1.00 56.91 90 ASP A N 1
ATOM 702 C CA . ASP A 1 90 ? -14.937 6.217 26.012 1.00 56.91 90 ASP A CA 1
ATOM 703 C C . ASP A 1 90 ? -13.782 6.778 25.150 1.00 56.91 90 ASP A C 1
ATOM 705 O O . ASP A 1 90 ? -13.805 6.819 23.916 1.00 56.91 90 ASP A O 1
ATOM 709 N N . SER A 1 91 ? -12.763 7.312 25.834 1.00 59.19 91 SER A N 1
ATOM 710 C CA . SER A 1 91 ? -11.628 8.025 25.225 1.00 59.19 91 SER A CA 1
ATOM 711 C C . SER A 1 91 ? -10.761 7.158 24.296 1.00 59.19 91 SER A C 1
ATOM 713 O O . SER A 1 91 ? -10.138 7.694 23.372 1.00 59.19 91 SER A O 1
ATOM 715 N N . SER A 1 92 ? -10.757 5.838 24.498 1.00 57.09 92 SER A N 1
ATOM 716 C CA . SER A 1 92 ? -10.045 4.832 23.695 1.00 57.09 92 SER A CA 1
ATOM 717 C C . SER A 1 92 ? -10.536 4.831 22.243 1.00 57.09 92 SER A C 1
ATOM 719 O O . SER A 1 92 ? -9.754 5.087 21.328 1.00 57.09 92 SER A O 1
ATOM 721 N N . ASN A 1 93 ? -11.851 4.721 22.027 1.00 61.38 93 ASN A N 1
ATOM 722 C CA . ASN A 1 93 ? -12.468 4.700 20.695 1.00 61.38 93 ASN A CA 1
ATOM 723 C C . ASN A 1 93 ? -12.180 5.983 19.889 1.00 61.38 93 ASN A C 1
ATOM 725 O O . ASN A 1 93 ? -11.987 5.949 18.666 1.00 61.38 93 ASN A O 1
ATOM 729 N N . ARG A 1 94 ? -12.080 7.134 20.570 1.00 61.94 94 ARG A N 1
ATOM 730 C CA . ARG A 1 94 ? -11.685 8.413 19.951 1.00 61.94 94 ARG A CA 1
ATOM 731 C C . ARG A 1 94 ? -10.219 8.411 19.500 1.00 61.94 94 ARG A C 1
ATOM 733 O O . ARG A 1 94 ? -9.884 8.987 18.465 1.00 61.94 94 ARG A O 1
ATOM 740 N N . LEU A 1 95 ? -9.330 7.775 20.260 1.00 61.66 95 LEU A N 1
ATOM 741 C CA . LEU A 1 95 ? -7.903 7.675 19.939 1.00 61.66 95 LEU A CA 1
ATOM 742 C C . LEU A 1 95 ? -7.647 6.673 18.800 1.00 61.66 95 LEU A C 1
ATOM 744 O O . LEU A 1 95 ? -6.806 6.931 17.931 1.00 61.66 95 LEU A O 1
ATOM 748 N N . THR A 1 96 ? -8.403 5.580 18.755 1.00 67.38 96 THR A N 1
ATOM 749 C CA . THR A 1 96 ? -8.322 4.548 17.709 1.00 67.38 96 THR A CA 1
ATOM 750 C C . THR A 1 96 ? -8.839 5.064 16.374 1.00 67.38 96 THR A C 1
ATOM 752 O O . THR A 1 96 ? -8.145 4.983 15.362 1.00 67.38 96 THR A O 1
ATOM 755 N N . SER A 1 97 ? -10.005 5.714 16.358 1.00 73.12 97 SER A N 1
ATOM 756 C CA . SER A 1 97 ? -10.529 6.346 15.137 1.00 73.12 97 SER A CA 1
ATOM 757 C C . SER A 1 97 ? -9.596 7.432 14.588 1.00 73.12 97 SER A C 1
ATOM 759 O O . SER A 1 97 ? -9.383 7.511 13.377 1.00 73.12 97 SER A O 1
ATOM 761 N N . ARG A 1 98 ? -8.963 8.225 15.463 1.00 80.50 98 ARG A N 1
ATOM 762 C CA . ARG A 1 98 ? -8.005 9.268 15.065 1.00 80.50 98 ARG A CA 1
ATOM 763 C C . ARG A 1 98 ? -6.689 8.701 14.526 1.00 80.50 98 ARG A C 1
ATOM 765 O O . ARG A 1 98 ? -6.166 9.230 13.548 1.00 80.50 98 ARG A O 1
ATOM 772 N N . SER A 1 99 ? -6.145 7.648 15.132 1.00 82.44 99 SER A N 1
ATOM 773 C CA . SER A 1 99 ? -4.922 6.994 14.637 1.00 82.44 99 SER A CA 1
ATOM 774 C C . SER A 1 99 ? -5.149 6.299 13.292 1.00 82.44 99 SER A C 1
ATOM 776 O O . SER A 1 99 ? -4.334 6.465 12.384 1.00 82.44 99 SER A O 1
ATOM 778 N N . LEU A 1 100 ? -6.297 5.638 13.116 1.00 83.62 100 LEU A N 1
ATOM 779 C CA . LEU A 1 100 ? -6.729 5.102 11.824 1.00 83.62 100 LEU A CA 1
ATOM 780 C C . LEU A 1 100 ? -6.878 6.208 10.771 1.00 83.62 100 LEU A C 1
ATOM 782 O O . LEU A 1 100 ? -6.335 6.082 9.674 1.00 83.62 100 LEU A O 1
ATOM 786 N N . TYR A 1 101 ? -7.529 7.324 11.112 1.00 86.69 101 TYR A N 1
ATOM 787 C CA . TYR A 1 101 ? -7.660 8.474 10.212 1.00 86.69 101 TYR A CA 1
ATOM 788 C C . TYR A 1 101 ? -6.294 9.014 9.762 1.00 86.69 101 TYR A C 1
ATOM 790 O O . TYR A 1 101 ? -6.101 9.285 8.578 1.00 86.69 101 TYR A O 1
ATOM 798 N N . ILE A 1 102 ? -5.328 9.132 10.681 1.00 88.50 102 ILE A N 1
ATOM 799 C CA . ILE A 1 102 ? -3.956 9.557 10.363 1.00 88.50 102 ILE A CA 1
ATOM 800 C C . ILE A 1 102 ? -3.282 8.563 9.405 1.00 88.50 102 ILE A C 1
ATOM 802 O O . ILE A 1 102 ? -2.650 8.998 8.444 1.00 88.50 102 ILE A O 1
ATOM 806 N N . GLY A 1 103 ? -3.455 7.253 9.614 1.00 89.25 103 GLY A N 1
ATOM 807 C CA . GLY A 1 103 ? -2.935 6.214 8.718 1.00 89.25 103 GLY A CA 1
ATOM 808 C C . GLY A 1 1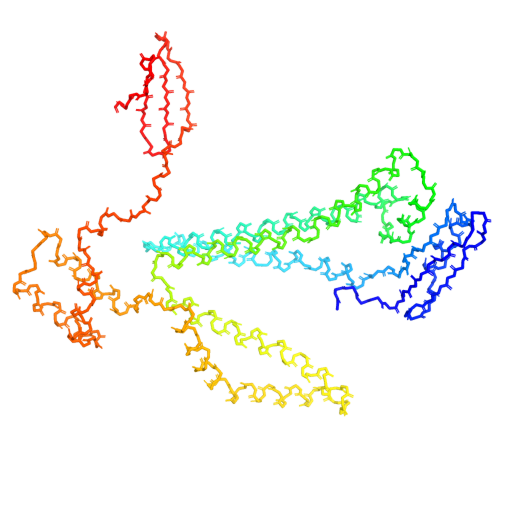03 ? -3.469 6.338 7.289 1.00 89.25 103 GLY A C 1
ATOM 809 O O . GLY A 1 103 ? -2.689 6.425 6.338 1.00 89.25 103 GLY A O 1
ATOM 810 N N . PHE A 1 104 ? -4.792 6.442 7.134 1.00 90.50 104 PHE A N 1
ATOM 811 C CA . PHE A 1 104 ? -5.425 6.636 5.824 1.00 90.50 104 PHE A CA 1
ATOM 812 C C . PHE A 1 104 ? -5.039 7.971 5.175 1.00 90.50 104 PHE A C 1
ATOM 814 O O . PHE A 1 104 ? -4.846 8.032 3.960 1.00 90.50 104 PHE A O 1
ATOM 821 N N . LEU A 1 105 ? -4.883 9.038 5.964 1.00 90.50 105 LEU A N 1
ATOM 822 C CA . LEU A 1 105 ? -4.466 10.346 5.462 1.00 90.50 105 LEU A CA 1
ATOM 823 C C . LEU A 1 105 ? -3.035 10.290 4.922 1.00 90.50 105 LEU A C 1
ATOM 825 O O . LEU A 1 105 ? -2.779 10.775 3.821 1.00 90.50 105 LEU A O 1
ATOM 829 N N . GLY A 1 106 ? -2.126 9.650 5.663 1.00 90.00 106 GLY A N 1
ATOM 830 C CA . GLY A 1 106 ? -0.752 9.418 5.223 1.00 90.00 106 GLY A CA 1
ATOM 831 C C . GLY A 1 106 ? -0.694 8.620 3.923 1.00 90.00 106 GLY A C 1
ATOM 832 O O . GLY A 1 106 ? 0.055 8.986 3.019 1.00 90.00 106 GLY A O 1
ATOM 833 N N . LYS A 1 107 ? -1.553 7.603 3.770 1.00 90.56 107 LYS A N 1
ATOM 834 C CA . LYS A 1 107 ? -1.672 6.850 2.517 1.00 90.56 107 LYS A CA 1
ATOM 835 C C . LYS A 1 107 ? -2.126 7.705 1.342 1.00 90.56 107 LYS A C 1
ATOM 837 O O . LYS A 1 107 ? -1.539 7.612 0.271 1.00 90.56 107 LYS A O 1
ATOM 842 N N . VAL A 1 108 ? -3.140 8.553 1.526 1.00 91.12 108 VAL A N 1
ATOM 843 C CA . VAL A 1 108 ? -3.602 9.459 0.461 1.00 91.12 108 VAL A CA 1
ATOM 844 C C . VAL A 1 108 ? -2.496 10.427 0.057 1.00 91.12 108 VAL A C 1
ATOM 846 O O . VAL A 1 108 ? -2.246 10.581 -1.133 1.00 91.12 108 VAL A O 1
ATOM 849 N N . ILE A 1 109 ? -1.807 11.045 1.020 1.00 91.19 109 ILE A N 1
ATOM 850 C CA . ILE A 1 109 ? -0.703 11.976 0.740 1.00 91.19 109 ILE A CA 1
ATOM 851 C C . ILE A 1 109 ? 0.430 11.257 -0.000 1.00 91.19 109 ILE A C 1
ATOM 853 O O . ILE A 1 109 ? 0.898 11.742 -1.029 1.00 91.19 109 ILE A O 1
ATOM 857 N N . GLY A 1 110 ? 0.839 10.086 0.490 1.00 90.69 110 GLY A N 1
ATOM 858 C CA . GLY A 1 110 ? 1.901 9.293 -0.115 1.00 90.69 110 GLY A CA 1
ATOM 859 C C . GLY A 1 110 ? 1.558 8.817 -1.527 1.00 90.69 110 GLY A C 1
ATOM 860 O O . GLY A 1 110 ? 2.363 8.983 -2.439 1.00 90.69 110 GLY A O 1
ATOM 861 N N . ASN A 1 111 ? 0.335 8.326 -1.738 1.00 88.81 111 ASN A N 1
ATOM 862 C CA . ASN A 1 111 ? -0.138 7.925 -3.061 1.00 88.81 111 ASN A CA 1
ATOM 863 C C . ASN A 1 111 ? -0.250 9.128 -4.006 1.00 88.81 111 ASN A C 1
ATOM 865 O O . ASN A 1 111 ? 0.153 9.023 -5.157 1.00 88.81 111 ASN A O 1
ATOM 869 N N . MET A 1 112 ? -0.743 10.284 -3.549 1.00 89.25 112 MET A N 1
ATOM 870 C CA . MET A 1 112 ? -0.798 11.498 -4.378 1.00 89.25 112 MET A CA 1
ATOM 871 C C . MET A 1 112 ? 0.592 11.970 -4.808 1.00 89.25 112 MET A C 1
ATOM 873 O O . MET A 1 112 ? 0.771 12.391 -5.952 1.00 89.25 112 MET A O 1
ATOM 877 N N . LEU A 1 113 ? 1.581 11.869 -3.919 1.00 90.38 113 LEU A N 1
ATOM 878 C CA . LEU A 1 113 ? 2.970 12.166 -4.253 1.00 90.38 113 LEU A CA 1
ATOM 879 C C . LEU A 1 113 ? 3.516 11.169 -5.283 1.00 90.38 113 LEU A C 1
ATOM 881 O O . LEU A 1 113 ? 4.090 11.597 -6.279 1.00 90.38 113 LEU A O 1
ATOM 885 N N . PHE A 1 114 ? 3.243 9.872 -5.109 1.00 90.25 114 PHE A N 1
ATOM 886 C CA . PHE A 1 114 ? 3.549 8.838 -6.102 1.00 90.25 114 PHE A CA 1
ATOM 887 C C . PHE A 1 114 ? 2.931 9.151 -7.480 1.00 90.25 114 PHE A C 1
ATOM 889 O O . PHE A 1 114 ? 3.649 9.147 -8.477 1.00 90.25 114 PHE A O 1
ATOM 896 N N . PHE A 1 115 ? 1.635 9.497 -7.557 1.00 87.12 115 PHE A N 1
ATOM 897 C CA . PHE A 1 115 ? 0.977 9.865 -8.825 1.00 87.12 115 PHE A CA 1
ATOM 898 C C . PHE A 1 115 ? 1.606 11.081 -9.475 1.00 87.12 115 PHE A C 1
ATOM 900 O O . PHE A 1 115 ? 1.804 11.106 -10.686 1.00 87.12 115 PHE A O 1
ATOM 907 N N . THR A 1 116 ? 1.898 12.096 -8.667 1.00 88.81 116 THR A N 1
ATOM 908 C CA . THR A 1 116 ? 2.508 13.332 -9.149 1.00 88.81 116 THR A CA 1
ATOM 909 C C . THR A 1 116 ? 3.875 13.033 -9.751 1.00 88.81 116 THR A C 1
ATOM 911 O O . THR A 1 116 ? 4.170 13.480 -10.856 1.00 88.81 116 THR A O 1
ATOM 914 N N . THR A 1 117 ? 4.701 12.226 -9.084 1.00 89.88 117 THR A N 1
ATOM 915 C CA . THR A 1 117 ? 5.999 11.857 -9.646 1.00 89.88 117 THR A CA 1
ATOM 916 C C . THR A 1 117 ? 5.846 11.025 -10.921 1.00 89.88 117 THR A C 1
ATOM 918 O O . THR A 1 117 ? 6.471 11.349 -11.927 1.00 89.88 117 THR A O 1
ATOM 921 N N . LEU A 1 118 ? 4.969 10.018 -10.914 1.00 87.38 118 LEU A N 1
ATOM 922 C CA . LEU A 1 118 ? 4.817 9.076 -12.023 1.00 87.38 118 LEU A CA 1
ATOM 923 C C . LEU A 1 118 ? 4.182 9.688 -13.282 1.00 87.38 118 LEU A C 1
ATOM 925 O O . LEU A 1 118 ? 4.640 9.407 -14.382 1.00 87.38 118 LEU A O 1
ATOM 929 N N . PHE A 1 119 ? 3.152 10.527 -13.144 1.00 85.88 119 PHE A N 1
ATOM 930 C CA . PHE A 1 119 ? 2.385 11.056 -14.285 1.00 85.88 119 PHE A CA 1
ATOM 931 C C . PHE A 1 119 ? 2.663 12.523 -14.614 1.00 85.88 119 PHE A C 1
ATOM 933 O O . PHE A 1 119 ? 2.212 13.003 -15.651 1.00 85.88 119 PHE A O 1
ATOM 940 N N . ILE A 1 120 ? 3.367 13.255 -13.748 1.00 88.19 120 ILE A N 1
ATOM 941 C CA . ILE A 1 120 ? 3.701 14.665 -13.993 1.00 88.19 120 ILE A CA 1
ATOM 942 C C . ILE A 1 120 ? 5.212 14.834 -14.105 1.00 88.19 120 ILE A C 1
ATOM 944 O O . ILE A 1 120 ? 5.686 15.314 -15.130 1.00 88.19 120 ILE A O 1
ATOM 948 N N . VAL A 1 121 ? 5.976 14.429 -13.087 1.00 90.69 121 VAL A N 1
ATOM 949 C CA . VAL A 1 121 ? 7.430 14.674 -13.054 1.00 90.69 121 VAL A CA 1
ATOM 950 C C . VAL A 1 121 ? 8.167 13.835 -14.097 1.00 90.69 121 VAL A C 1
ATOM 952 O O . VAL A 1 121 ? 8.942 14.393 -14.868 1.00 90.69 121 VAL A O 1
ATOM 955 N N . ILE A 1 122 ? 7.916 12.523 -14.152 1.00 90.19 122 ILE A N 1
ATOM 956 C CA . ILE A 1 122 ? 8.592 11.619 -15.096 1.00 90.19 122 ILE A CA 1
ATOM 957 C C . ILE A 1 122 ? 8.319 12.025 -16.556 1.00 90.19 122 ILE A C 1
ATOM 959 O O . ILE A 1 122 ? 9.294 12.274 -17.262 1.00 90.19 122 ILE A O 1
ATOM 963 N N . PRO A 1 123 ? 7.066 12.220 -17.015 1.00 88.38 123 PRO A N 1
ATOM 964 C CA . PRO A 1 123 ? 6.805 12.654 -18.393 1.00 88.38 123 PRO A CA 1
ATOM 965 C C . PRO A 1 123 ? 7.406 14.028 -18.721 1.00 88.38 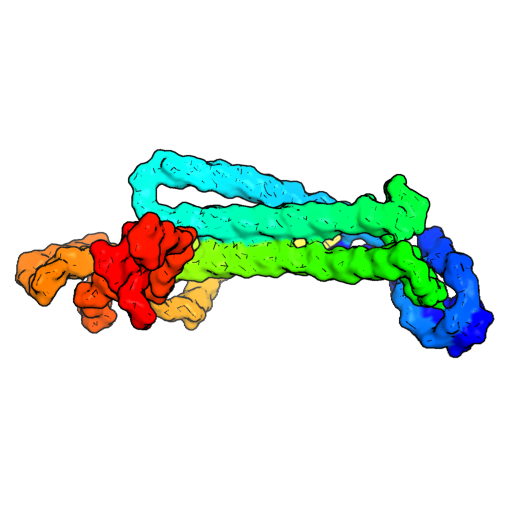123 PRO A C 1
ATOM 967 O O . PRO A 1 123 ? 7.949 14.244 -19.806 1.00 88.38 123 PRO A O 1
ATOM 970 N N . MET A 1 124 ? 7.399 14.955 -17.753 1.00 88.75 124 MET A N 1
ATOM 971 C CA . MET A 1 124 ? 8.014 16.276 -17.913 1.00 88.75 124 MET A CA 1
ATOM 972 C C . MET A 1 124 ? 9.535 16.204 -18.133 1.00 88.75 124 MET A C 1
ATOM 974 O O . MET A 1 124 ? 10.082 17.050 -18.839 1.00 88.75 124 MET A O 1
ATOM 978 N N . LEU A 1 125 ? 10.213 15.213 -17.550 1.00 87.44 125 LEU A N 1
ATOM 979 C CA . LEU A 1 125 ? 11.643 14.948 -17.757 1.00 87.44 125 LEU A CA 1
ATOM 980 C C . LEU A 1 125 ? 11.904 14.038 -18.983 1.00 87.44 125 LEU A C 1
ATOM 982 O O . LEU A 1 125 ? 12.992 14.083 -19.566 1.00 87.44 125 LEU A O 1
ATOM 986 N N . GLY A 1 126 ? 10.902 13.238 -19.364 1.00 78.94 126 GLY A N 1
ATOM 987 C CA . GLY A 1 126 ? 10.899 12.226 -20.427 1.00 78.94 126 GLY A CA 1
ATOM 988 C C . GLY A 1 126 ? 10.820 12.778 -21.857 1.00 78.94 126 GLY A C 1
ATOM 989 O O . GLY A 1 126 ? 11.504 12.315 -22.761 1.00 78.94 126 GLY A O 1
ATOM 990 N N . GLY A 1 127 ? 10.054 13.843 -22.085 1.00 69.25 127 GLY A N 1
ATOM 991 C CA . GLY A 1 127 ? 9.906 14.363 -23.452 1.00 69.25 127 GLY A CA 1
ATOM 992 C C . GLY A 1 127 ? 8.668 15.209 -23.704 1.00 69.25 127 GLY A C 1
ATOM 993 O O . GLY A 1 127 ? 8.589 15.865 -24.742 1.00 69.25 127 GLY A O 1
ATOM 994 N N . GLY A 1 128 ? 7.740 15.281 -22.747 1.00 68.38 128 GLY A N 1
ATOM 995 C CA . GLY A 1 128 ? 6.536 16.085 -22.892 1.00 68.38 128 GLY A CA 1
ATOM 996 C C . GLY A 1 128 ? 5.467 15.765 -21.854 1.00 68.38 128 GLY A C 1
ATOM 997 O O . GLY A 1 128 ? 5.380 14.670 -21.305 1.00 68.38 128 GLY A O 1
ATOM 998 N N . PHE A 1 129 ? 4.619 16.751 -21.563 1.00 64.38 129 PHE A N 1
ATOM 999 C CA . PHE A 1 129 ? 3.475 16.553 -20.677 1.00 64.38 129 PHE A CA 1
ATOM 1000 C C . PHE A 1 129 ? 2.409 15.700 -21.382 1.00 64.38 129 PHE A C 1
ATOM 1002 O O . PHE A 1 129 ? 1.838 16.145 -22.377 1.00 64.38 129 PHE A O 1
ATOM 1009 N N . GLY A 1 130 ? 2.105 14.520 -20.837 1.00 63.91 130 GLY A N 1
ATOM 1010 C CA . GLY A 1 130 ? 1.032 13.643 -21.324 1.00 63.91 130 GLY A CA 1
ATOM 1011 C C . GLY A 1 130 ? 1.491 12.299 -21.887 1.00 63.91 130 GLY A C 1
ATOM 1012 O O . GLY A 1 130 ? 0.638 11.439 -22.104 1.00 63.91 130 GLY A O 1
ATOM 1013 N N . ASP A 1 131 ? 2.798 12.092 -22.061 1.00 72.38 131 ASP A N 1
ATOM 1014 C CA . ASP A 1 131 ? 3.328 10.781 -22.428 1.00 72.38 131 ASP A CA 1
ATOM 1015 C C . ASP A 1 131 ? 3.234 9.820 -21.237 1.00 72.38 131 ASP A C 1
ATOM 1017 O O . ASP A 1 131 ? 3.472 10.190 -20.082 1.00 72.38 131 ASP A O 1
ATOM 1021 N N . ALA A 1 132 ? 2.819 8.581 -21.508 1.00 71.38 132 ALA A N 1
ATOM 1022 C CA . ALA A 1 132 ? 2.718 7.569 -20.470 1.00 71.38 132 ALA A CA 1
ATOM 1023 C C . ALA A 1 132 ? 4.130 7.163 -20.014 1.00 71.38 132 ALA A C 1
ATOM 1025 O O . ALA A 1 132 ? 4.980 6.892 -20.864 1.00 71.38 132 ALA A O 1
ATOM 1026 N N . PRO A 1 133 ? 4.389 7.076 -18.698 1.00 78.88 133 PRO A N 1
ATOM 1027 C CA . PRO A 1 133 ? 5.682 6.631 -18.200 1.00 78.88 133 PRO A CA 1
ATOM 1028 C C . PRO A 1 133 ? 5.982 5.216 -18.710 1.00 78.88 133 PRO A C 1
ATOM 1030 O O . PRO A 1 133 ? 5.169 4.299 -18.566 1.00 78.88 133 PRO A O 1
ATOM 1033 N N . SER A 1 134 ? 7.159 5.060 -19.311 1.00 80.31 134 SER A N 1
ATOM 1034 C CA . SER A 1 134 ? 7.599 3.850 -20.000 1.00 80.31 134 SER A CA 1
ATOM 1035 C C . SER A 1 134 ? 8.870 3.302 -19.353 1.00 80.31 134 SER A C 1
ATOM 1037 O O . SER A 1 134 ? 9.870 4.012 -19.222 1.00 80.31 134 SER A O 1
ATOM 1039 N N . PHE A 1 135 ? 8.854 2.016 -18.989 1.00 83.75 135 PHE A N 1
ATOM 1040 C CA . PHE A 1 135 ? 10.067 1.313 -18.558 1.00 83.75 135 PHE A CA 1
ATOM 1041 C C . PHE A 1 135 ? 11.091 1.197 -19.692 1.00 83.75 135 PHE A C 1
ATOM 1043 O O . PHE A 1 135 ? 12.290 1.201 -19.431 1.00 83.75 135 PHE A O 1
ATOM 1050 N N . GLY A 1 136 ? 10.630 1.162 -20.946 1.00 83.88 136 GLY A N 1
ATOM 1051 C CA . GLY A 1 136 ? 11.500 1.155 -22.118 1.00 83.88 136 GLY A CA 1
ATOM 1052 C C . GLY A 1 136 ? 12.310 2.443 -22.252 1.00 83.88 136 GLY A C 1
ATOM 1053 O O . GLY A 1 136 ? 13.515 2.388 -22.470 1.00 83.88 136 GLY A O 1
ATOM 1054 N N . GLU A 1 137 ? 11.694 3.606 -22.022 1.00 85.31 137 GLU A N 1
ATOM 1055 C CA . GLU A 1 137 ? 12.421 4.883 -22.063 1.00 85.31 137 GLU A CA 1
ATOM 1056 C C . GLU A 1 137 ? 13.450 4.984 -20.926 1.00 85.31 137 GLU A C 1
ATOM 1058 O O . GLU A 1 137 ? 14.569 5.457 -21.126 1.00 85.31 137 GLU A O 1
ATOM 1063 N N . MET A 1 138 ? 13.095 4.487 -19.736 1.00 86.25 138 MET A N 1
ATOM 1064 C CA . MET A 1 138 ? 14.035 4.368 -18.620 1.00 86.25 138 MET A CA 1
ATOM 1065 C C . MET A 1 138 ? 15.230 3.485 -18.977 1.00 86.25 138 MET A C 1
ATOM 1067 O O . MET A 1 138 ? 16.366 3.892 -18.741 1.00 86.25 138 MET A O 1
ATOM 1071 N N . LEU A 1 139 ? 14.984 2.325 -19.588 1.00 87.06 139 LEU A N 1
ATOM 1072 C CA . LEU A 1 139 ? 16.039 1.424 -20.036 1.00 87.06 139 LEU A CA 1
ATOM 1073 C C . LEU A 1 139 ? 16.952 2.092 -21.069 1.00 87.06 139 LEU A C 1
ATOM 1075 O O . LEU A 1 139 ? 18.167 2.030 -20.934 1.00 87.06 139 LEU A O 1
ATOM 1079 N N . VAL A 1 140 ? 16.386 2.750 -22.084 1.00 87.62 140 VAL A N 1
ATOM 1080 C CA . VAL A 1 140 ? 17.160 3.412 -23.148 1.00 87.62 140 VAL A CA 1
ATOM 1081 C C . VAL A 1 140 ? 18.081 4.488 -22.574 1.00 87.62 140 VAL A C 1
ATOM 1083 O O . VAL A 1 140 ? 19.241 4.577 -22.975 1.00 87.62 140 VAL A O 1
ATOM 1086 N N . ARG A 1 141 ? 17.594 5.285 -21.615 1.00 86.88 141 ARG A N 1
ATOM 1087 C CA . ARG A 1 141 ? 18.391 6.333 -20.955 1.00 86.88 141 ARG A CA 1
ATOM 1088 C C . ARG A 1 141 ? 19.505 5.761 -20.078 1.00 86.88 141 ARG A C 1
ATOM 1090 O O . ARG A 1 141 ? 20.635 6.237 -20.176 1.00 86.88 141 ARG A O 1
ATOM 1097 N N . ASP A 1 142 ? 19.209 4.721 -19.298 1.00 84.88 142 ASP A N 1
ATOM 1098 C CA . ASP A 1 142 ? 20.209 4.009 -18.487 1.00 84.88 142 ASP A CA 1
ATOM 1099 C C . ASP A 1 142 ? 21.319 3.430 -19.382 1.00 84.88 142 ASP A C 1
ATOM 1101 O O . ASP A 1 142 ? 22.514 3.631 -19.149 1.00 84.88 142 ASP A O 1
ATOM 1105 N N . LEU A 1 143 ? 20.925 2.814 -20.501 1.00 84.88 143 LEU A N 1
ATOM 1106 C CA . LEU A 1 143 ? 21.849 2.234 -21.470 1.00 84.88 143 LEU A CA 1
ATOM 1107 C C . LEU A 1 143 ? 22.701 3.298 -22.174 1.00 84.88 143 LEU A C 1
ATOM 1109 O O . LEU A 1 143 ? 23.904 3.108 -22.362 1.00 84.88 143 LEU A O 1
ATOM 1113 N N . ALA A 1 144 ? 22.106 4.439 -22.531 1.00 83.50 144 ALA A N 1
ATOM 1114 C CA . ALA A 1 144 ? 22.823 5.565 -23.122 1.00 83.50 144 ALA A CA 1
ATOM 1115 C C . ALA A 1 144 ? 23.897 6.144 -22.181 1.00 83.50 144 ALA A C 1
ATOM 1117 O O . ALA A 1 144 ? 24.814 6.824 -22.655 1.00 83.50 144 ALA A O 1
ATOM 1118 N N . ASN A 1 145 ? 23.816 5.864 -20.870 1.00 79.25 145 ASN A N 1
ATOM 1119 C CA . ASN A 1 145 ? 24.758 6.307 -19.838 1.00 79.25 145 ASN A CA 1
ATOM 1120 C C . ASN A 1 145 ? 25.027 7.824 -19.913 1.00 79.25 145 ASN A C 1
ATOM 1122 O O . ASN A 1 145 ? 26.155 8.318 -19.767 1.00 79.25 145 ASN A O 1
ATOM 1126 N N . SER A 1 146 ? 23.974 8.582 -20.219 1.00 76.19 146 SER A N 1
ATOM 1127 C CA . SER A 1 146 ? 24.026 10.028 -20.380 1.00 76.19 146 SER A CA 1
ATOM 1128 C C . SER A 1 146 ? 24.132 10.704 -19.017 1.00 76.19 146 SER A C 1
ATOM 1130 O O . SER A 1 146 ? 23.250 10.591 -18.177 1.00 76.19 146 SER A O 1
ATOM 1132 N N . ARG A 1 147 ? 25.189 11.495 -18.802 1.00 79.00 147 ARG A N 1
ATOM 1133 C CA . ARG A 1 147 ? 25.372 12.285 -17.565 1.00 79.00 147 ARG A CA 1
ATOM 1134 C C . ARG A 1 147 ? 24.715 13.667 -17.625 1.00 79.00 147 ARG A C 1
ATOM 1136 O O . ARG A 1 147 ? 25.194 14.614 -16.998 1.00 79.00 147 ARG A O 1
ATOM 1143 N N . GLY A 1 148 ? 23.663 13.809 -18.429 1.00 86.31 148 GLY A N 1
ATOM 1144 C CA . GLY A 1 148 ? 22.878 15.034 -18.504 1.00 86.31 148 GLY A CA 1
ATOM 1145 C C . GLY A 1 148 ? 22.158 15.290 -17.182 1.00 86.31 148 GLY A C 1
ATOM 1146 O O . GLY A 1 148 ? 21.701 14.361 -16.526 1.00 86.31 148 GLY A O 1
ATOM 1147 N N . PHE A 1 149 ? 22.032 16.555 -16.776 1.00 87.19 149 PHE A N 1
ATOM 1148 C CA . PHE A 1 149 ? 21.319 16.897 -15.539 1.00 87.19 149 PHE A CA 1
ATOM 1149 C C . PHE A 1 149 ? 19.864 16.394 -15.551 1.00 87.19 149 PHE A C 1
ATOM 1151 O O . PHE A 1 149 ? 19.387 15.873 -14.547 1.00 87.19 149 PHE A O 1
ATOM 1158 N N . THR A 1 150 ? 19.177 16.505 -16.692 1.00 86.94 150 THR A N 1
ATOM 1159 C CA . THR A 1 150 ? 17.799 16.021 -16.867 1.00 86.94 150 THR A CA 1
ATOM 1160 C C . THR A 1 150 ? 17.699 14.500 -16.764 1.00 86.94 150 THR A C 1
ATOM 1162 O O . THR A 1 150 ? 16.769 14.013 -16.131 1.00 86.94 150 THR A O 1
ATOM 1165 N N . ASP A 1 151 ? 18.659 13.761 -17.324 1.00 86.44 151 ASP A N 1
ATOM 1166 C CA . ASP A 1 151 ? 18.674 12.290 -17.289 1.00 86.44 151 ASP A CA 1
ATOM 1167 C C . ASP A 1 151 ? 18.922 11.776 -15.870 1.00 86.44 151 ASP A C 1
ATOM 1169 O O . ASP A 1 151 ? 18.201 10.909 -15.386 1.00 86.44 151 ASP A O 1
ATOM 1173 N N . ILE A 1 152 ? 19.839 12.424 -15.145 1.00 88.69 152 ILE A N 1
ATOM 1174 C CA . ILE A 1 152 ? 20.070 12.147 -13.725 1.00 88.69 152 ILE A CA 1
ATOM 1175 C C . ILE A 1 152 ? 18.783 12.379 -12.916 1.00 88.69 152 ILE A C 1
ATOM 1177 O O . ILE A 1 152 ? 18.403 11.548 -12.092 1.00 88.69 152 ILE A O 1
ATOM 1181 N N . LEU A 1 153 ? 18.084 13.500 -13.133 1.00 90.88 153 LEU A N 1
ATOM 1182 C CA . LEU A 1 153 ? 16.813 13.765 -12.448 1.00 90.88 153 LEU A CA 1
ATOM 1183 C C . LEU A 1 153 ? 15.729 12.743 -12.808 1.00 90.88 153 LEU A C 1
ATOM 1185 O O . LEU A 1 153 ? 14.939 12.377 -11.938 1.00 90.88 153 LEU A O 1
ATOM 1189 N N . TYR A 1 154 ? 15.687 12.298 -14.063 1.00 90.38 154 TYR A N 1
ATOM 1190 C CA . TYR A 1 154 ? 14.745 11.291 -14.542 1.00 90.38 154 TYR A CA 1
ATOM 1191 C C . TYR A 1 154 ? 14.962 9.950 -13.826 1.00 90.38 154 TYR A C 1
ATOM 1193 O O . TYR A 1 154 ? 14.013 9.386 -13.278 1.00 90.38 154 TYR A O 1
ATOM 1201 N N . GLU A 1 155 ? 16.209 9.483 -13.729 1.00 88.31 155 GLU A N 1
ATOM 1202 C CA . GLU A 1 155 ? 16.566 8.268 -12.984 1.00 88.31 155 GLU A CA 1
ATOM 1203 C C . GLU A 1 155 ? 16.180 8.371 -11.501 1.00 88.31 155 GLU A C 1
ATOM 1205 O O . GLU A 1 155 ? 15.514 7.485 -10.956 1.00 88.31 155 GLU A O 1
ATOM 1210 N N . TYR A 1 156 ? 16.514 9.486 -10.838 1.00 91.06 156 TYR A N 1
ATOM 1211 C CA . TYR A 1 156 ? 16.120 9.696 -9.441 1.00 91.06 156 TYR A CA 1
ATOM 1212 C C . TYR A 1 156 ? 14.600 9.755 -9.255 1.00 91.06 156 TYR A C 1
ATOM 1214 O O . TYR A 1 156 ? 14.104 9.306 -8.219 1.00 91.06 156 TYR A O 1
ATOM 1222 N N . ALA A 1 157 ? 13.844 10.271 -10.229 1.00 92.44 157 ALA A N 1
ATOM 1223 C CA . ALA A 1 157 ? 12.385 10.282 -10.176 1.00 92.44 157 ALA A CA 1
ATOM 1224 C C . ALA A 1 157 ? 11.803 8.859 -10.212 1.00 92.44 157 ALA A C 1
ATOM 1226 O O . ALA A 1 157 ? 10.867 8.565 -9.462 1.00 92.44 157 ALA A O 1
ATOM 1227 N N . TRP A 1 158 ? 12.386 7.952 -11.001 1.00 90.06 158 TRP A N 1
ATOM 1228 C CA . TRP A 1 158 ? 12.018 6.532 -11.003 1.00 90.06 158 TRP A CA 1
ATOM 1229 C C . TRP A 1 158 ? 12.368 5.834 -9.688 1.00 90.06 158 TRP A C 1
ATOM 1231 O O . TRP A 1 158 ? 11.511 5.166 -9.106 1.00 90.06 158 TRP A O 1
ATOM 1241 N N . VAL A 1 159 ? 13.574 6.057 -9.152 1.00 90.62 159 VAL A N 1
ATOM 1242 C CA . VAL A 1 159 ? 13.978 5.519 -7.838 1.00 90.62 159 VAL A CA 1
ATOM 1243 C C . VAL A 1 159 ? 13.040 6.008 -6.732 1.00 90.62 159 VAL A C 1
ATOM 1245 O O . VAL A 1 159 ? 12.570 5.225 -5.904 1.00 90.62 159 VAL A O 1
ATOM 1248 N N . PHE A 1 160 ? 12.718 7.302 -6.734 1.00 91.50 160 PHE A N 1
ATOM 1249 C CA . PHE A 1 160 ? 11.787 7.895 -5.781 1.00 91.50 160 PHE A CA 1
ATOM 1250 C C . PHE A 1 160 ? 10.379 7.305 -5.915 1.00 91.50 160 PHE A C 1
ATOM 1252 O O . PHE A 1 160 ? 9.745 6.996 -4.909 1.00 91.50 160 PHE A O 1
ATOM 1259 N N . THR A 1 161 ? 9.906 7.087 -7.142 1.00 89.19 161 THR A N 1
ATOM 1260 C CA . THR A 1 161 ? 8.617 6.435 -7.411 1.00 89.19 161 THR A CA 1
ATOM 1261 C C . THR A 1 161 ? 8.589 5.011 -6.851 1.00 89.19 161 THR A C 1
ATOM 1263 O O . THR A 1 161 ? 7.624 4.632 -6.184 1.00 89.19 161 THR A O 1
ATOM 1266 N N . GLY A 1 162 ? 9.678 4.253 -7.022 1.00 87.25 162 GLY A N 1
ATOM 1267 C CA . GLY A 1 162 ? 9.842 2.924 -6.431 1.00 87.25 162 GLY A CA 1
ATOM 1268 C C . GLY A 1 162 ? 9.793 2.933 -4.899 1.00 87.25 162 GLY A C 1
ATOM 1269 O O . GLY A 1 162 ? 9.147 2.075 -4.303 1.00 87.25 162 GLY A O 1
ATOM 1270 N N . LEU A 1 163 ? 10.399 3.932 -4.247 1.00 89.19 163 LEU A N 1
ATOM 1271 C CA . LEU A 1 163 ? 10.351 4.101 -2.787 1.00 89.19 163 LEU A CA 1
ATOM 1272 C C . LEU A 1 163 ? 8.959 4.514 -2.282 1.00 89.19 163 LEU A C 1
ATOM 1274 O O . LEU A 1 163 ? 8.498 4.044 -1.239 1.00 89.19 163 LEU A O 1
ATOM 1278 N N . MET A 1 164 ? 8.286 5.396 -3.019 1.00 89.44 164 MET A N 1
ATOM 1279 C CA . MET A 1 164 ? 6.955 5.893 -2.676 1.00 89.44 164 MET A CA 1
ATOM 1280 C C . MET A 1 164 ? 5.850 4.860 -2.898 1.00 89.44 164 MET A C 1
ATOM 1282 O O . MET A 1 164 ? 4.749 5.050 -2.393 1.00 89.44 164 MET A O 1
ATOM 1286 N N . MET A 1 165 ? 6.123 3.764 -3.605 1.00 84.75 165 MET A N 1
ATOM 1287 C CA . MET A 1 165 ? 5.157 2.687 -3.800 1.00 84.75 165 MET A CA 1
ATOM 1288 C C . MET A 1 165 ? 4.838 1.925 -2.493 1.00 84.75 165 MET A C 1
ATOM 1290 O O . MET A 1 165 ? 3.661 1.852 -2.153 1.00 84.75 165 MET A O 1
ATOM 1294 N N . PRO A 1 166 ? 5.801 1.377 -1.719 1.00 88.50 166 PRO A N 1
ATOM 1295 C CA . PRO A 1 166 ? 5.509 0.635 -0.485 1.00 88.50 166 PRO A CA 1
ATOM 1296 C C . PRO A 1 166 ? 5.315 1.514 0.760 1.00 88.50 166 PRO A C 1
ATOM 1298 O O . PRO A 1 166 ? 4.603 1.119 1.684 1.00 88.50 166 PRO A O 1
ATOM 1301 N N . LEU A 1 167 ? 5.945 2.691 0.819 1.00 89.06 167 LEU A N 1
ATOM 1302 C CA . LEU A 1 167 ? 5.996 3.525 2.027 1.00 89.06 167 LEU A CA 1
ATOM 1303 C C . LEU A 1 167 ? 4.607 3.935 2.568 1.00 89.06 167 LEU A C 1
ATOM 1305 O O . LEU A 1 167 ? 4.390 3.805 3.775 1.00 89.06 167 LEU A O 1
ATOM 1309 N N . PRO A 1 168 ? 3.634 4.355 1.735 1.00 89.94 168 PRO A N 1
ATOM 1310 C CA . PRO A 1 168 ? 2.299 4.727 2.201 1.00 89.94 168 PRO A CA 1
ATOM 1311 C C . PRO A 1 168 ? 1.542 3.538 2.812 1.00 89.94 168 PRO A C 1
ATOM 1313 O O . PRO A 1 168 ? 0.847 3.700 3.815 1.00 89.94 168 PRO A O 1
ATOM 1316 N N . PHE A 1 169 ? 1.717 2.333 2.257 1.00 86.56 169 PHE A N 1
ATOM 1317 C CA . PHE A 1 169 ? 1.132 1.102 2.800 1.00 86.56 169 PHE A CA 1
ATOM 1318 C C . PHE A 1 169 ? 1.805 0.682 4.107 1.00 86.56 169 PHE A C 1
ATOM 1320 O O . PHE A 1 169 ? 1.124 0.278 5.047 1.00 86.56 169 PHE A O 1
ATOM 1327 N N . ALA A 1 170 ? 3.132 0.809 4.195 1.00 88.88 170 ALA A N 1
ATOM 1328 C CA . ALA A 1 170 ? 3.867 0.529 5.424 1.00 88.88 170 ALA A CA 1
ATOM 1329 C C . ALA A 1 170 ? 3.447 1.479 6.556 1.00 88.88 170 ALA A C 1
ATOM 1331 O O . ALA A 1 170 ? 3.224 1.036 7.683 1.00 88.88 170 ALA A O 1
ATOM 1332 N N . PHE A 1 171 ? 3.277 2.769 6.252 1.00 90.31 171 PHE A N 1
ATOM 1333 C CA . PHE A 1 171 ? 2.796 3.760 7.211 1.00 90.31 171 PHE A CA 1
ATOM 1334 C C . PHE A 1 171 ? 1.362 3.468 7.678 1.00 90.31 171 PHE A C 1
ATOM 1336 O O . PHE A 1 171 ? 1.101 3.460 8.879 1.00 90.31 171 PHE A O 1
ATOM 1343 N N . GLU A 1 172 ? 0.439 3.172 6.756 1.00 88.19 172 GLU A N 1
ATOM 1344 C CA . GLU A 1 172 ? -0.933 2.766 7.096 1.00 88.19 172 GLU A CA 1
ATOM 1345 C C . GLU A 1 172 ? -0.940 1.517 7.991 1.00 88.19 172 GLU A C 1
ATOM 1347 O O . GLU A 1 172 ? -1.611 1.505 9.022 1.00 88.19 172 GLU A O 1
ATOM 1352 N N . GLY A 1 173 ? -0.149 0.497 7.643 1.00 85.31 173 GLY A N 1
ATOM 1353 C CA . GLY A 1 173 ? -0.011 -0.727 8.431 1.00 85.31 173 GLY A CA 1
ATOM 1354 C C . GLY A 1 173 ? 0.563 -0.477 9.827 1.00 85.31 173 GLY A C 1
ATOM 1355 O O . GLY A 1 173 ? 0.063 -1.031 10.804 1.00 85.31 173 GLY A O 1
ATOM 1356 N N . MET A 1 174 ? 1.557 0.407 9.945 1.00 87.81 174 MET A N 1
ATOM 1357 C CA . MET A 1 174 ? 2.121 0.818 11.234 1.00 87.81 174 MET A CA 1
ATOM 1358 C C . MET A 1 174 ? 1.080 1.536 12.097 1.00 87.81 174 MET A C 1
ATOM 1360 O O . MET A 1 174 ? 0.940 1.223 13.278 1.00 87.81 174 MET A O 1
ATOM 1364 N N . MET A 1 175 ? 0.316 2.461 11.514 1.00 86.31 175 MET A N 1
ATOM 1365 C CA . MET A 1 175 ? -0.746 3.175 12.225 1.00 86.31 175 MET A CA 1
ATOM 1366 C C . MET A 1 175 ? -1.898 2.249 12.621 1.00 86.31 175 MET A C 1
ATOM 1368 O O . MET A 1 175 ? -2.456 2.408 13.704 1.00 86.31 175 MET A O 1
ATOM 1372 N N . PHE A 1 176 ? -2.219 1.253 11.793 1.00 82.31 176 PHE A N 1
ATOM 1373 C CA . PHE A 1 176 ? -3.192 0.214 12.126 1.00 82.31 176 PHE A CA 1
ATOM 1374 C C . PHE A 1 176 ? -2.711 -0.656 13.293 1.00 82.31 176 PHE A C 1
ATOM 1376 O O . PHE A 1 176 ? -3.464 -0.891 14.234 1.00 82.31 176 PHE A O 1
ATOM 1383 N N . ALA A 1 177 ? -1.446 -1.086 13.275 1.00 77.38 177 ALA A N 1
ATOM 1384 C CA . ALA A 1 177 ? -0.847 -1.835 14.376 1.00 77.38 177 ALA A CA 1
ATOM 1385 C C . ALA A 1 177 ? -0.818 -1.007 15.671 1.00 77.38 177 ALA A C 1
ATOM 1387 O O . ALA A 1 177 ? -1.169 -1.514 16.734 1.00 77.38 177 ALA A O 1
ATOM 1388 N N . TYR A 1 178 ? -0.464 0.278 15.581 1.00 79.69 178 TYR A N 1
ATOM 1389 C CA . TYR A 1 178 ? -0.510 1.207 16.709 1.00 79.69 178 TYR A CA 1
ATOM 1390 C C . TYR A 1 178 ? -1.928 1.350 17.278 1.00 79.69 178 TYR A C 1
ATOM 1392 O O . TYR A 1 178 ? -2.110 1.241 18.490 1.00 79.69 178 TYR A O 1
ATOM 1400 N N . ALA A 1 179 ? -2.930 1.551 16.416 1.00 75.25 179 ALA A N 1
ATOM 1401 C CA . ALA A 1 179 ? -4.332 1.648 16.815 1.00 75.25 179 ALA A CA 1
ATOM 1402 C C . ALA A 1 179 ? -4.802 0.367 17.525 1.00 75.25 179 ALA A C 1
ATOM 1404 O O . ALA A 1 179 ? -5.375 0.437 18.608 1.00 75.25 179 ALA A O 1
ATOM 1405 N N . ALA A 1 180 ? -4.478 -0.802 16.963 1.00 66.62 180 ALA A N 1
ATOM 1406 C CA . ALA A 1 180 ? -4.852 -2.095 17.526 1.00 66.62 180 ALA A CA 1
ATOM 1407 C C . ALA A 1 180 ? -4.188 -2.368 18.887 1.00 66.62 180 ALA A C 1
ATOM 1409 O O . ALA A 1 180 ? -4.855 -2.815 19.816 1.00 66.62 180 ALA A O 1
ATOM 1410 N N . MET A 1 181 ? -2.891 -2.071 19.037 1.00 63.88 181 MET A N 1
ATOM 1411 C CA . MET A 1 181 ? -2.181 -2.281 20.306 1.00 63.88 181 MET A CA 1
ATOM 1412 C C . MET A 1 181 ? -2.683 -1.346 21.409 1.00 63.88 181 MET A C 1
ATOM 1414 O O . MET A 1 181 ? -2.793 -1.749 22.567 1.00 63.88 181 MET A O 1
ATOM 1418 N N . LYS A 1 182 ? -3.028 -0.105 21.061 1.00 59.47 182 LYS A N 1
ATOM 1419 C CA . LYS A 1 182 ? -3.522 0.875 22.031 1.00 59.47 182 LYS A CA 1
ATOM 1420 C C . LYS A 1 182 ? -4.860 0.463 22.657 1.00 59.47 182 LYS A C 1
ATOM 1422 O O . LYS A 1 182 ? -5.060 0.715 23.841 1.00 59.47 182 LYS A O 1
ATOM 1427 N N . ASP A 1 183 ? -5.713 -0.233 21.906 1.00 52.44 183 ASP A N 1
ATOM 1428 C CA . ASP A 1 183 ? -6.975 -0.788 22.415 1.00 52.44 183 ASP A CA 1
ATOM 1429 C C . ASP A 1 183 ? -6.786 -2.055 23.263 1.00 52.44 183 ASP A C 1
ATOM 1431 O O . ASP A 1 183 ? -7.541 -2.283 24.209 1.00 52.44 183 ASP A O 1
ATOM 1435 N N . THR A 1 184 ? -5.751 -2.860 22.991 1.00 49.81 184 THR A N 1
ATOM 1436 C CA . THR A 1 184 ? -5.442 -4.049 23.812 1.00 49.81 184 THR A CA 1
ATOM 1437 C C . THR A 1 184 ? -4.896 -3.708 25.201 1.00 49.81 184 THR A C 1
ATOM 1439 O O . THR A 1 184 ? -5.068 -4.492 26.129 1.00 49.81 184 THR A O 1
ATOM 1442 N N . VAL A 1 185 ? -4.290 -2.528 25.380 1.00 43.19 185 VAL A N 1
ATOM 1443 C CA . VAL A 1 185 ? -3.726 -2.080 26.671 1.00 43.19 185 VAL A CA 1
ATOM 1444 C C . VAL A 1 185 ? -4.799 -1.499 27.612 1.00 43.19 185 VAL A C 1
ATOM 1446 O O . VAL A 1 185 ? -4.552 -1.374 28.807 1.00 43.19 185 VAL A O 1
ATOM 1449 N N . LEU A 1 186 ? -6.007 -1.193 27.114 1.00 45.44 186 LEU A N 1
ATOM 1450 C CA . LEU A 1 186 ? -7.080 -0.539 27.886 1.00 45.44 186 LEU A CA 1
ATOM 1451 C C . LEU A 1 186 ? -8.362 -1.384 28.059 1.00 45.44 186 LEU A C 1
ATOM 1453 O O . LEU A 1 186 ? -9.424 -0.838 28.336 1.00 45.44 186 LEU A O 1
ATOM 1457 N N . GLY A 1 187 ? -8.277 -2.716 27.958 1.00 44.16 187 GLY A N 1
ATOM 1458 C CA . GLY A 1 187 ? -9.356 -3.605 28.427 1.00 44.16 187 GLY A CA 1
ATOM 1459 C C . GLY A 1 187 ? -10.508 -3.868 27.446 1.00 44.16 187 GLY A C 1
ATOM 1460 O O . GLY A 1 187 ? -11.619 -4.153 27.881 1.00 44.16 187 GLY A O 1
ATOM 1461 N N . ILE A 1 188 ? -10.269 -3.823 26.128 1.00 49.00 188 ILE A N 1
ATOM 1462 C CA . ILE A 1 188 ? -11.278 -4.124 25.084 1.00 49.00 188 ILE A CA 1
ATOM 1463 C C . ILE A 1 188 ? -10.897 -5.396 24.285 1.00 49.00 188 ILE A C 1
ATOM 1465 O O . ILE A 1 188 ? -11.088 -5.487 23.072 1.00 49.00 188 ILE A O 1
ATOM 1469 N N . ASP A 1 189 ? -10.319 -6.418 24.925 1.00 56.12 189 ASP A N 1
ATOM 1470 C CA . ASP A 1 189 ? -9.789 -7.588 24.193 1.00 56.12 189 ASP A CA 1
ATOM 1471 C C . ASP A 1 189 ? -10.899 -8.511 23.629 1.00 56.12 189 ASP A C 1
ATOM 1473 O O . ASP A 1 189 ? -10.769 -9.095 22.549 1.00 56.12 189 ASP A O 1
ATOM 1477 N N . SER A 1 190 ? -12.060 -8.589 24.289 1.00 55.22 190 SER A N 1
ATOM 1478 C CA . SER A 1 190 ? -13.169 -9.479 23.899 1.00 55.22 190 SER A CA 1
ATOM 1479 C C . SER A 1 190 ? -13.860 -9.043 22.589 1.00 55.22 190 SER A C 1
ATOM 1481 O O . SER A 1 190 ? -14.109 -9.851 21.680 1.00 55.22 190 SER A O 1
ATOM 1483 N N . LYS A 1 191 ? -14.137 -7.738 22.446 1.00 51.88 191 LYS A N 1
ATOM 1484 C CA . LYS A 1 191 ? -14.766 -7.142 21.256 1.00 51.88 191 LYS A CA 1
ATOM 1485 C C . LYS A 1 191 ? -13.794 -7.100 20.085 1.00 51.88 191 LYS A C 1
ATOM 1487 O O . LYS A 1 191 ? -14.212 -7.367 18.950 1.00 51.88 191 LYS A O 1
ATOM 1492 N N . LEU A 1 192 ? -12.511 -6.845 20.347 1.00 57.91 192 LEU A N 1
ATOM 1493 C CA . LEU A 1 192 ? -11.465 -6.899 19.332 1.00 57.91 192 LEU A CA 1
ATOM 1494 C C . LEU A 1 192 ? -11.311 -8.325 18.796 1.00 57.91 192 LEU A C 1
ATOM 1496 O O . LEU A 1 192 ? -11.367 -8.509 17.584 1.00 57.91 192 LEU A O 1
ATOM 1500 N N . ARG A 1 193 ? -11.266 -9.349 19.661 1.00 61.84 193 ARG A N 1
ATOM 1501 C CA . ARG A 1 193 ? -11.236 -10.767 19.253 1.00 61.84 193 ARG A CA 1
ATOM 1502 C C . ARG A 1 193 ? -12.428 -11.143 18.383 1.00 61.84 193 ARG A C 1
ATOM 1504 O O . ARG A 1 193 ? -12.262 -11.754 17.328 1.00 61.84 193 ARG A O 1
ATOM 1511 N N . ARG A 1 194 ? -13.639 -10.746 18.785 1.00 61.16 194 ARG A N 1
ATOM 1512 C CA . ARG A 1 194 ? -14.868 -11.024 18.023 1.00 61.16 194 ARG A CA 1
ATOM 1513 C C . ARG A 1 194 ? -14.857 -10.346 16.652 1.00 61.16 194 ARG A C 1
ATOM 1515 O O . ARG A 1 194 ? -15.281 -10.963 15.671 1.00 61.16 194 ARG A O 1
ATOM 1522 N N . THR A 1 195 ? -14.365 -9.112 16.584 1.00 61.00 195 THR A N 1
ATOM 1523 C CA . THR A 1 195 ? -14.267 -8.330 15.344 1.00 61.00 195 THR A CA 1
ATOM 1524 C C . THR A 1 195 ? -13.167 -8.874 14.438 1.00 61.00 195 THR A C 1
ATOM 1526 O O . THR A 1 195 ? -13.434 -9.180 13.282 1.00 61.00 195 THR A O 1
ATOM 1529 N N . PHE A 1 196 ? -11.971 -9.110 14.974 1.00 67.81 196 PHE A N 1
ATOM 1530 C CA . PHE A 1 196 ? -10.835 -9.717 14.285 1.00 67.81 196 PHE A CA 1
ATOM 1531 C C . PHE A 1 196 ? -11.187 -11.090 13.708 1.00 67.81 196 PHE A C 1
ATOM 1533 O O . PHE A 1 196 ? -10.971 -11.337 12.525 1.00 67.81 196 PHE A O 1
ATOM 1540 N N . ARG A 1 197 ? -11.835 -11.956 14.495 1.00 67.56 197 ARG A N 1
ATOM 1541 C CA . ARG A 1 197 ? -12.331 -13.266 14.049 1.00 67.56 197 ARG A CA 1
ATOM 1542 C C . ARG A 1 197 ? -13.313 -13.151 12.888 1.00 67.56 197 ARG A C 1
ATOM 1544 O O . ARG A 1 197 ? -13.199 -13.885 11.908 1.00 67.56 197 ARG A O 1
ATOM 1551 N N . ASN A 1 198 ? -14.284 -12.243 12.994 1.00 68.44 198 ASN A N 1
ATOM 1552 C CA . ASN A 1 198 ? -15.276 -12.032 11.942 1.00 68.44 198 ASN A CA 1
ATOM 1553 C C . ASN A 1 198 ? -14.632 -11.461 10.669 1.00 68.44 198 ASN A C 1
ATOM 1555 O O . ASN A 1 198 ? -14.978 -11.897 9.570 1.00 68.44 198 ASN A O 1
ATOM 1559 N N . SER A 1 199 ? -13.679 -10.539 10.811 1.00 75.00 199 SER A N 1
ATOM 1560 C CA . SER A 1 199 ? -12.935 -9.948 9.697 1.00 75.00 199 SER A CA 1
ATOM 1561 C C . SER A 1 199 ? -12.023 -10.960 9.012 1.00 75.00 199 SER A C 1
ATOM 1563 O O . SER A 1 199 ? -12.058 -11.050 7.790 1.00 75.00 199 SER A O 1
ATOM 1565 N N . ILE A 1 200 ? -11.281 -11.786 9.760 1.00 77.19 200 ILE A N 1
ATOM 1566 C CA . ILE A 1 200 ? -10.460 -12.870 9.196 1.00 77.19 200 ILE A CA 1
ATOM 1567 C C . ILE A 1 200 ? -11.327 -13.869 8.444 1.00 77.19 200 ILE A C 1
ATOM 1569 O O . ILE A 1 200 ? -11.006 -14.221 7.313 1.00 77.19 200 ILE A O 1
ATOM 1573 N N . PHE A 1 201 ? -12.434 -14.315 9.044 1.00 77.69 201 PHE A N 1
ATOM 1574 C CA . PHE A 1 201 ? -13.334 -15.261 8.390 1.00 77.69 201 PHE A CA 1
ATOM 1575 C C . PHE A 1 201 ? -13.907 -14.682 7.091 1.00 77.69 201 PHE A C 1
ATOM 1577 O O . PHE A 1 201 ? -13.958 -15.373 6.078 1.00 77.69 201 PHE A O 1
ATOM 1584 N N . THR A 1 202 ? -14.299 -13.407 7.107 1.00 79.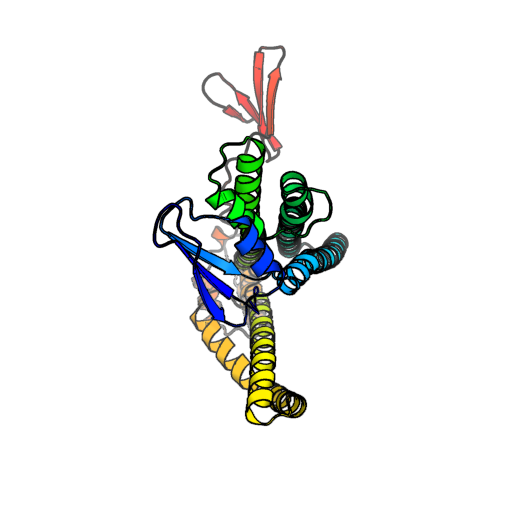44 202 THR A N 1
ATOM 1585 C CA . THR A 1 202 ? -14.843 -12.728 5.924 1.00 79.44 202 THR A CA 1
ATOM 1586 C C . THR A 1 202 ? -13.768 -12.519 4.858 1.00 79.44 202 THR A C 1
ATOM 1588 O O . THR A 1 202 ? -14.015 -12.805 3.693 1.00 79.44 202 THR A O 1
ATOM 1591 N N . GLY A 1 203 ? -12.567 -12.083 5.246 1.00 80.25 203 GLY A N 1
ATOM 1592 C CA . GLY A 1 203 ? -11.446 -11.847 4.338 1.00 80.25 203 GLY A CA 1
ATOM 1593 C C . GLY A 1 203 ? -10.925 -13.134 3.698 1.00 80.25 203 GLY A C 1
ATOM 1594 O O . GLY A 1 203 ? -10.889 -13.238 2.475 1.00 80.25 203 GLY A O 1
ATOM 1595 N N . LEU A 1 204 ? -10.599 -14.154 4.502 1.00 79.75 204 LEU A N 1
ATOM 1596 C CA . LEU A 1 204 ? -10.188 -15.468 3.992 1.00 79.75 204 LEU A CA 1
ATOM 1597 C C . LEU A 1 204 ? -11.307 -16.141 3.202 1.00 79.75 204 LEU A C 1
ATOM 1599 O O . LEU A 1 204 ? -11.034 -16.777 2.188 1.00 79.75 204 LEU A O 1
ATOM 1603 N N . GLY A 1 205 ? -12.560 -15.987 3.635 1.00 79.44 205 GLY A N 1
ATOM 1604 C CA . GLY A 1 205 ? -13.726 -16.478 2.909 1.00 79.44 205 GLY A CA 1
ATOM 1605 C C . GLY A 1 205 ? -13.856 -15.836 1.529 1.00 79.44 205 GLY A C 1
ATOM 1606 O O . GLY A 1 205 ? -14.039 -16.552 0.552 1.00 79.44 205 GLY A O 1
ATOM 1607 N N . ALA A 1 206 ? -13.695 -14.514 1.430 1.00 80.12 206 ALA A N 1
ATOM 1608 C CA . ALA A 1 206 ? -13.745 -13.785 0.165 1.00 80.12 206 ALA A CA 1
ATOM 1609 C C . ALA A 1 206 ? -12.586 -14.161 -0.771 1.00 80.12 206 ALA A C 1
ATOM 1611 O O . ALA A 1 206 ? -12.811 -14.407 -1.952 1.00 80.12 206 ALA A O 1
ATOM 1612 N N . ILE A 1 207 ? -11.361 -14.280 -0.248 1.00 82.88 207 ILE A N 1
ATOM 1613 C CA . ILE A 1 207 ? -10.199 -14.721 -1.037 1.00 82.88 207 ILE A CA 1
ATOM 1614 C C . ILE A 1 207 ? -10.403 -16.157 -1.527 1.00 82.88 207 ILE A C 1
ATOM 1616 O O . ILE A 1 207 ? -10.226 -16.435 -2.709 1.00 82.88 207 ILE A O 1
ATOM 1620 N N . SER A 1 208 ? -10.830 -17.065 -0.645 1.00 80.56 208 SER A N 1
ATOM 1621 C CA . SER A 1 208 ? -11.104 -18.463 -1.007 1.00 80.56 208 SER A CA 1
ATOM 1622 C C . SER A 1 208 ? -12.231 -18.572 -2.031 1.00 80.56 208 SER A C 1
ATOM 1624 O O . SER A 1 208 ? -12.193 -19.444 -2.893 1.00 80.56 208 SER A O 1
ATOM 1626 N N . PHE A 1 209 ? -13.227 -17.687 -1.949 1.00 81.81 209 PHE A N 1
ATOM 1627 C CA . PHE A 1 209 ? -14.309 -17.603 -2.919 1.00 81.81 209 PHE A CA 1
ATOM 1628 C C . PHE A 1 209 ? -13.792 -17.191 -4.298 1.00 81.81 209 PHE A C 1
ATOM 1630 O O . PHE A 1 209 ? -14.096 -17.882 -5.261 1.00 81.81 209 PHE A O 1
ATOM 1637 N N . LEU A 1 210 ? -12.976 -16.133 -4.383 1.00 81.81 210 LEU A N 1
ATOM 1638 C CA . LEU A 1 210 ? -12.383 -15.672 -5.644 1.00 81.81 210 LEU A CA 1
ATOM 1639 C C . LEU A 1 210 ? -11.457 -16.729 -6.255 1.00 81.81 210 LEU A C 1
ATOM 1641 O O . LEU A 1 210 ? -11.626 -17.122 -7.403 1.00 81.81 210 LEU A O 1
ATOM 1645 N N . VAL A 1 211 ? -10.515 -17.256 -5.469 1.00 84.31 211 VAL A N 1
ATOM 1646 C CA . VAL A 1 211 ? -9.585 -18.299 -5.933 1.00 84.31 211 VAL A CA 1
ATOM 1647 C C . VAL A 1 211 ? -10.345 -19.555 -6.358 1.00 84.31 211 VAL A C 1
ATOM 1649 O O . VAL A 1 211 ? -10.027 -20.173 -7.370 1.00 84.31 211 VAL A O 1
ATOM 1652 N N . GLY A 1 212 ? -11.370 -19.934 -5.598 1.00 80.25 212 GLY A N 1
ATOM 1653 C CA . GLY A 1 212 ? -12.185 -21.100 -5.889 1.00 80.25 212 GLY A CA 1
ATOM 1654 C C . GLY A 1 212 ? -13.104 -20.928 -7.102 1.00 80.25 212 GLY A C 1
ATOM 1655 O O . GLY A 1 212 ? -13.306 -21.902 -7.825 1.00 80.25 212 GLY A O 1
ATOM 1656 N N . SER A 1 213 ? -13.632 -19.726 -7.368 1.00 81.25 213 SER A N 1
ATOM 1657 C CA . SER A 1 213 ? -14.414 -19.463 -8.583 1.00 81.25 213 SER A CA 1
ATOM 1658 C C . SER A 1 213 ? -13.546 -19.537 -9.835 1.00 81.25 213 SER A C 1
ATOM 1660 O O . SER A 1 213 ? -13.953 -20.189 -10.791 1.00 81.25 213 SER A O 1
ATOM 1662 N N . GLU A 1 214 ? -12.331 -18.983 -9.788 1.00 82.56 214 GLU A N 1
ATOM 1663 C CA . GLU A 1 214 ? -11.346 -19.068 -10.880 1.00 82.56 214 GLU A CA 1
ATOM 1664 C C . GLU A 1 214 ? -10.914 -20.524 -11.137 1.00 82.56 214 GLU A C 1
ATOM 1666 O O . GLU A 1 214 ? -10.895 -20.998 -12.272 1.00 82.56 214 GLU A O 1
ATOM 1671 N N . LEU A 1 215 ? -10.641 -21.292 -10.074 1.00 81.44 215 LEU A N 1
ATOM 1672 C CA . LEU A 1 215 ? -10.304 -22.719 -10.181 1.00 81.44 215 LEU A CA 1
ATOM 1673 C C . LEU A 1 215 ? -11.439 -23.549 -10.793 1.00 81.44 215 LEU A C 1
ATOM 1675 O O . LEU A 1 215 ? -11.195 -24.435 -11.612 1.00 81.44 215 LEU A O 1
ATOM 1679 N N . MET A 1 216 ? -12.683 -23.283 -10.394 1.00 77.56 216 MET A N 1
ATOM 1680 C CA . MET A 1 216 ? -13.848 -23.995 -10.924 1.00 77.56 216 MET A CA 1
ATOM 1681 C C . MET A 1 216 ? -14.155 -23.600 -12.369 1.00 77.56 216 MET A C 1
ATOM 1683 O O . MET A 1 216 ? -14.588 -24.446 -13.154 1.00 77.56 216 MET A O 1
ATOM 1687 N N . GLU A 1 217 ? -13.891 -22.348 -12.741 1.00 78.00 217 GLU A N 1
ATOM 1688 C CA . GLU A 1 217 ? -13.942 -21.899 -14.128 1.00 78.00 217 GLU A CA 1
ATOM 1689 C C . GLU A 1 217 ? -12.879 -22.603 -14.979 1.00 78.00 217 GLU A C 1
ATOM 1691 O O . GLU A 1 217 ? -13.208 -23.141 -16.033 1.00 78.00 217 GLU A O 1
ATOM 1696 N N . SER A 1 218 ? -11.650 -22.728 -14.473 1.00 81.44 218 SER A N 1
ATOM 1697 C CA . SER A 1 218 ? -10.560 -23.437 -15.152 1.00 81.44 218 SER A CA 1
ATOM 1698 C C . SER A 1 218 ? -10.832 -24.938 -15.358 1.00 81.44 218 SER A C 1
ATOM 1700 O O . SER A 1 218 ? -10.503 -25.481 -16.411 1.00 81.44 218 SER A O 1
ATOM 1702 N N . LEU A 1 219 ? -11.451 -25.621 -14.385 1.00 79.75 219 LEU A N 1
ATOM 1703 C CA . LEU A 1 219 ? -11.695 -27.071 -14.454 1.00 79.75 219 LEU A CA 1
ATOM 1704 C C . LEU A 1 219 ? -12.973 -27.458 -15.212 1.00 79.75 219 LEU A C 1
ATOM 1706 O O . LEU A 1 219 ? -12.993 -28.484 -15.892 1.00 79.75 219 LEU A O 1
ATOM 1710 N N . ILE A 1 220 ? -14.059 -26.698 -15.037 1.00 75.19 220 ILE A N 1
ATOM 1711 C CA . ILE A 1 220 ? -15.415 -27.093 -15.469 1.00 75.19 220 ILE A CA 1
ATOM 1712 C C . ILE A 1 220 ? -15.992 -26.108 -16.505 1.00 75.19 220 ILE A C 1
ATOM 1714 O O . ILE A 1 220 ? -16.984 -26.420 -17.162 1.00 75.19 220 ILE A O 1
ATOM 1718 N N . GLY A 1 221 ? -15.379 -24.934 -16.701 1.00 71.69 221 GLY A N 1
ATOM 1719 C CA . GLY A 1 221 ? -15.800 -23.932 -17.691 1.00 71.69 221 GLY A CA 1
ATOM 1720 C C . GLY A 1 221 ? -17.021 -23.094 -17.291 1.00 71.69 221 GLY A C 1
ATOM 1721 O O . GLY A 1 221 ? -17.491 -22.283 -18.084 1.00 71.69 221 GLY A O 1
ATOM 1722 N N . PHE A 1 222 ? -17.555 -23.271 -16.076 1.00 73.31 222 PHE A N 1
ATOM 1723 C CA . PHE A 1 222 ? -18.729 -22.547 -15.569 1.00 73.31 222 PHE A CA 1
ATOM 1724 C C . PHE A 1 222 ? -18.448 -21.912 -14.194 1.00 73.31 222 PHE A C 1
ATOM 1726 O O . PHE A 1 222 ? -18.858 -22.441 -13.156 1.00 73.31 222 PHE A O 1
ATOM 1733 N N . GLY A 1 223 ? -17.793 -20.746 -14.178 1.00 63.28 223 GLY A N 1
ATOM 1734 C CA . GLY A 1 223 ? -17.414 -20.032 -12.945 1.00 63.28 223 GLY A CA 1
ATOM 1735 C C . GLY A 1 223 ? -18.594 -19.660 -12.030 1.00 63.28 223 GLY A C 1
ATOM 1736 O O . GLY A 1 223 ? -18.504 -19.772 -10.805 1.00 63.28 223 GLY A O 1
ATOM 1737 N N . ALA A 1 224 ? -19.758 -19.326 -12.602 1.00 69.31 224 ALA A N 1
ATOM 1738 C CA . ALA A 1 224 ? -20.949 -18.938 -11.833 1.00 69.31 224 ALA A CA 1
ATOM 1739 C C . ALA A 1 224 ? -21.525 -20.077 -10.964 1.00 69.31 224 ALA A C 1
ATOM 1741 O O . ALA A 1 224 ? -21.986 -19.837 -9.847 1.00 69.31 224 ALA A O 1
ATOM 1742 N N . LEU A 1 225 ? -21.473 -21.326 -11.445 1.00 69.25 225 LEU A N 1
ATOM 1743 C CA . LEU A 1 225 ? -21.910 -22.507 -10.686 1.00 69.25 225 LEU A CA 1
ATOM 1744 C C . LEU A 1 225 ? -20.932 -22.834 -9.548 1.00 69.25 225 LEU A C 1
ATOM 1746 O O . LEU A 1 225 ? -21.368 -23.158 -8.441 1.00 69.25 225 LEU A O 1
ATOM 1750 N N . GLY A 1 226 ? -19.626 -22.681 -9.796 1.00 67.44 226 GLY A N 1
ATOM 1751 C CA . GLY A 1 226 ? -18.578 -22.834 -8.784 1.00 67.44 226 GLY A CA 1
ATOM 1752 C C . GLY A 1 226 ? -18.719 -21.831 -7.639 1.00 67.44 226 GLY A C 1
ATOM 1753 O O . GLY A 1 226 ? -18.657 -22.221 -6.472 1.00 67.44 226 GLY A O 1
ATOM 1754 N N . GLY A 1 227 ? -19.015 -20.567 -7.960 1.00 70.25 227 GLY A N 1
ATOM 1755 C CA . GLY A 1 227 ? -19.270 -19.517 -6.972 1.00 70.25 227 GLY A CA 1
ATOM 1756 C C . GLY A 1 227 ? -20.463 -19.826 -6.060 1.00 70.25 227 GLY A C 1
ATOM 1757 O O . GLY A 1 227 ? -20.344 -19.746 -4.840 1.00 70.25 227 GLY A O 1
ATOM 1758 N N . VAL A 1 228 ? -21.604 -20.259 -6.607 1.00 75.38 228 VAL A N 1
ATOM 1759 C CA . VAL A 1 228 ? -22.785 -20.612 -5.788 1.00 75.38 228 VAL A CA 1
ATOM 1760 C C . VAL A 1 228 ? -22.489 -21.792 -4.854 1.00 75.38 228 VAL A C 1
ATOM 1762 O O . VAL A 1 228 ? -22.872 -21.761 -3.682 1.00 75.38 228 VAL A O 1
ATOM 1765 N N . PHE A 1 229 ? -21.773 -22.810 -5.339 1.00 76.81 229 PHE A N 1
ATOM 1766 C CA . PHE A 1 229 ? -21.442 -24.001 -4.553 1.00 76.81 229 PHE A CA 1
ATOM 1767 C C . PHE A 1 229 ? -20.447 -23.693 -3.422 1.00 76.81 229 PHE A C 1
ATOM 1769 O O . PHE A 1 229 ? -20.659 -24.101 -2.278 1.00 76.81 229 PHE A O 1
ATOM 1776 N N . LEU A 1 230 ? -19.398 -22.914 -3.709 1.00 76.81 230 LEU A N 1
ATOM 1777 C CA . LEU A 1 230 ? -18.434 -22.445 -2.708 1.00 76.81 230 LEU A CA 1
ATOM 1778 C C . LEU A 1 230 ? -19.068 -21.492 -1.695 1.00 76.81 230 LEU A C 1
ATOM 1780 O O . LEU A 1 230 ? -18.846 -21.645 -0.495 1.00 76.81 230 LEU A O 1
ATOM 1784 N N . GLY A 1 231 ? -19.898 -20.551 -2.151 1.00 73.62 231 GLY A N 1
ATOM 1785 C CA . GLY A 1 231 ? -20.618 -19.622 -1.280 1.00 73.62 231 GLY A CA 1
ATOM 1786 C C . GLY A 1 231 ? -21.551 -20.345 -0.304 1.00 73.62 231 GLY A C 1
ATOM 1787 O O . GLY A 1 231 ? -21.536 -20.063 0.897 1.00 73.62 231 GLY A O 1
ATOM 1788 N N . ALA A 1 232 ? -22.307 -21.337 -0.786 1.00 77.56 232 ALA A N 1
ATOM 1789 C CA . ALA A 1 232 ? -23.135 -22.192 0.065 1.00 77.56 232 ALA A CA 1
ATOM 1790 C C . ALA A 1 232 ? -22.287 -23.034 1.034 1.00 77.56 232 ALA A C 1
ATOM 1792 O O . ALA A 1 232 ? -22.622 -23.143 2.216 1.00 77.56 232 ALA A O 1
ATOM 1793 N N . GLY A 1 233 ? -21.156 -23.571 0.565 1.00 76.94 233 GLY A N 1
ATOM 1794 C CA . GLY A 1 233 ? -20.197 -24.299 1.394 1.00 76.94 233 GLY A CA 1
ATOM 1795 C C . GLY A 1 233 ? -19.679 -23.459 2.563 1.00 76.94 233 GLY A C 1
ATOM 1796 O O . GLY A 1 233 ? -19.766 -23.892 3.712 1.00 76.94 233 GLY A O 1
ATOM 1797 N N . ILE A 1 234 ? -19.233 -22.226 2.296 1.00 77.56 234 ILE A N 1
ATOM 1798 C CA . ILE A 1 234 ? -18.720 -21.283 3.306 1.00 77.56 234 ILE A CA 1
ATOM 1799 C C . ILE A 1 234 ? -19.763 -21.002 4.400 1.00 77.56 234 ILE A C 1
ATOM 1801 O O . ILE A 1 234 ? -19.414 -20.924 5.581 1.00 77.56 234 ILE A O 1
ATOM 1805 N N . LEU A 1 235 ? -21.050 -20.905 4.048 1.00 75.56 235 LEU A N 1
ATOM 1806 C CA . LEU A 1 235 ? -22.127 -20.713 5.027 1.00 75.56 235 LEU A CA 1
ATOM 1807 C C . LEU A 1 235 ? -22.294 -21.915 5.967 1.00 75.56 235 LEU A C 1
ATOM 1809 O O . LEU A 1 235 ? -22.559 -21.722 7.156 1.00 75.56 235 LEU A O 1
ATOM 1813 N N . VAL A 1 236 ? -22.096 -23.138 5.466 1.00 80.56 236 VAL A N 1
ATOM 1814 C CA . VAL A 1 236 ? -22.187 -24.371 6.264 1.00 80.56 236 VAL A CA 1
ATOM 1815 C C . VAL A 1 236 ? -20.989 -24.510 7.209 1.00 80.56 236 VAL A C 1
ATOM 1817 O O . VAL A 1 236 ? -21.172 -24.786 8.397 1.00 80.56 236 VAL A O 1
ATOM 1820 N N . VAL A 1 237 ? -19.765 -24.251 6.733 1.00 79.56 237 VAL A N 1
ATOM 1821 C CA . VAL A 1 237 ? -18.551 -24.332 7.573 1.00 79.56 237 VAL A CA 1
ATOM 1822 C C . VAL A 1 237 ? -18.319 -23.109 8.467 1.00 79.56 237 VAL A C 1
ATOM 1824 O O . VAL A 1 237 ? -17.422 -23.119 9.311 1.00 79.56 237 VAL A O 1
ATOM 1827 N N . ARG A 1 238 ? -19.168 -22.080 8.378 1.00 77.56 238 ARG A N 1
ATOM 1828 C CA . ARG A 1 238 ? -19.079 -20.869 9.205 1.00 77.56 238 ARG A CA 1
ATOM 1829 C C . ARG A 1 238 ? -18.987 -21.166 10.701 1.00 77.56 238 ARG A C 1
ATOM 1831 O O . ARG A 1 238 ? -18.101 -20.658 11.381 1.00 77.56 238 ARG A O 1
ATOM 1838 N N . LYS A 1 239 ? -19.900 -21.986 11.227 1.00 76.44 239 LYS A N 1
ATOM 1839 C CA . LYS A 1 239 ? -19.939 -22.322 12.661 1.00 76.44 239 LYS A CA 1
ATOM 1840 C C . LYS A 1 239 ? -18.689 -23.085 13.142 1.00 76.44 239 LYS A C 1
ATOM 1842 O O . LYS A 1 239 ? -18.103 -22.646 14.132 1.00 76.44 239 LYS A O 1
ATOM 1847 N N . PRO A 1 240 ? -18.247 -24.179 12.489 1.00 76.75 240 PRO A N 1
ATOM 1848 C CA . PRO A 1 240 ? -17.076 -24.929 12.953 1.00 76.75 240 PRO A CA 1
ATOM 1849 C C . PRO A 1 240 ? -15.755 -24.153 12.825 1.00 76.75 240 PRO A C 1
ATOM 1851 O O . PRO A 1 240 ? -14.895 -24.276 13.700 1.00 76.75 240 PRO A O 1
ATOM 1854 N N . ILE A 1 241 ? -15.594 -23.318 11.791 1.00 74.69 241 ILE A N 1
ATOM 1855 C CA . ILE A 1 241 ? -14.378 -22.508 11.610 1.00 74.69 241 ILE A CA 1
ATOM 1856 C C . ILE A 1 241 ? -14.267 -21.445 12.705 1.00 74.69 241 ILE A C 1
ATOM 1858 O O . ILE A 1 241 ? -13.215 -21.321 13.327 1.00 74.69 241 ILE A O 1
ATOM 1862 N N . ILE A 1 242 ? -15.360 -20.733 13.000 1.00 73.44 242 ILE A N 1
ATOM 1863 C CA . ILE A 1 242 ? -15.401 -19.733 14.078 1.00 73.44 242 ILE A CA 1
ATOM 1864 C C . ILE A 1 242 ? -15.029 -20.368 15.426 1.00 73.44 242 ILE A C 1
ATOM 1866 O O . ILE A 1 242 ? -14.183 -19.834 16.135 1.00 73.44 242 ILE A O 1
ATOM 1870 N N . SER A 1 243 ? -15.573 -21.549 15.737 1.00 72.62 243 SER A N 1
ATOM 1871 C CA . SER A 1 243 ? -15.242 -22.283 16.968 1.00 72.62 243 SER A CA 1
ATOM 1872 C C . SER A 1 243 ? -13.767 -22.708 17.045 1.00 72.62 243 SER A C 1
ATOM 1874 O O . SER A 1 243 ? -13.173 -22.712 18.125 1.00 72.62 243 SER A O 1
ATOM 1876 N N . SER A 1 244 ? -13.159 -23.054 15.909 1.00 74.81 244 SER A N 1
ATOM 1877 C CA . SER A 1 244 ? -11.741 -23.431 15.844 1.00 74.81 244 SER A CA 1
ATOM 1878 C C . SER A 1 244 ? -10.824 -22.216 16.004 1.00 74.81 244 SER A C 1
ATOM 1880 O O . SER A 1 244 ? -9.825 -22.293 16.720 1.00 74.81 244 SER A O 1
ATOM 1882 N N . LEU A 1 245 ? -11.195 -21.082 15.399 1.00 66.25 245 LEU A N 1
ATOM 1883 C CA . LEU A 1 245 ? -10.508 -19.800 15.569 1.00 66.25 245 LEU A CA 1
ATOM 1884 C C . LEU A 1 245 ? -10.580 -19.307 17.018 1.00 66.25 245 LEU A C 1
ATOM 1886 O O . LEU A 1 245 ? -9.573 -18.827 17.528 1.00 66.25 245 LEU A O 1
ATOM 1890 N N . ASP A 1 246 ? -11.708 -19.497 17.708 1.00 65.81 246 ASP A N 1
ATOM 1891 C CA . ASP A 1 246 ? -11.839 -19.164 19.134 1.00 65.81 246 ASP A CA 1
ATOM 1892 C C . ASP A 1 246 ? -10.854 -19.968 19.991 1.00 65.81 246 ASP A C 1
ATOM 1894 O O . ASP A 1 246 ? -10.152 -19.419 20.839 1.00 65.81 246 ASP A O 1
ATOM 1898 N N . ARG A 1 247 ? -10.727 -21.274 19.726 1.00 67.69 247 ARG A N 1
ATOM 1899 C CA . ARG A 1 247 ? -9.800 -22.147 20.461 1.00 67.69 247 ARG A CA 1
ATOM 1900 C C . ARG A 1 247 ? -8.334 -21.779 20.221 1.00 67.69 247 ARG A C 1
ATOM 1902 O O . ARG A 1 247 ? -7.521 -21.880 21.136 1.00 67.69 247 ARG A O 1
ATOM 1909 N N . PHE A 1 248 ? -7.994 -21.371 19.002 1.00 64.56 248 PHE A N 1
ATOM 1910 C CA . PHE A 1 248 ? -6.646 -20.928 18.654 1.00 64.56 248 PHE A CA 1
ATOM 1911 C C . PHE A 1 248 ? -6.334 -19.540 19.230 1.00 64.56 248 PHE A C 1
ATOM 1913 O O . PHE A 1 248 ? -5.265 -19.342 19.801 1.00 64.56 248 PHE A O 1
ATOM 1920 N N . SER A 1 249 ? -7.293 -18.612 19.173 1.00 53.03 249 SER A N 1
ATOM 1921 C CA . SER A 1 249 ? -7.172 -17.274 19.759 1.00 53.03 249 SER A CA 1
ATOM 1922 C C . SER A 1 249 ? -6.956 -17.336 21.269 1.00 53.03 249 SER A C 1
ATOM 1924 O O . SER A 1 249 ? -6.067 -16.657 21.771 1.00 53.03 249 SER A O 1
ATOM 1926 N N . ASN A 1 250 ? -7.687 -18.203 21.978 1.00 58.81 250 ASN A N 1
ATOM 1927 C CA . ASN A 1 250 ? -7.511 -18.415 23.421 1.00 58.81 250 ASN A CA 1
ATOM 1928 C C . ASN A 1 250 ? -6.123 -18.974 23.786 1.00 58.81 250 ASN A C 1
ATOM 1930 O O . ASN A 1 250 ? -5.709 -18.891 24.937 1.00 58.81 250 ASN A O 1
ATOM 1934 N N . LYS A 1 251 ? -5.417 -19.581 22.823 1.00 59.66 251 LYS A N 1
ATOM 1935 C CA . LYS A 1 251 ? -4.087 -20.171 23.020 1.00 59.66 251 LYS A CA 1
ATOM 1936 C C . LYS A 1 251 ? -2.947 -19.195 22.715 1.00 59.66 251 LYS A C 1
ATOM 1938 O O . LYS A 1 251 ? -1.869 -19.351 23.275 1.00 59.66 251 LYS A O 1
ATOM 1943 N N . ILE A 1 252 ? -3.170 -18.230 21.822 1.00 50.53 252 ILE A N 1
ATOM 1944 C CA . ILE A 1 252 ? -2.167 -17.226 21.418 1.00 50.53 252 ILE A CA 1
ATOM 1945 C C . ILE A 1 252 ? -2.248 -15.962 22.270 1.00 50.53 252 ILE A C 1
ATOM 1947 O O . ILE A 1 252 ? -1.218 -15.349 22.525 1.00 50.53 252 ILE A O 1
ATOM 1951 N N . ILE A 1 253 ? -3.441 -15.618 22.754 1.00 51.34 253 ILE A N 1
ATOM 1952 C CA . ILE A 1 253 ? -3.662 -14.531 23.710 1.00 51.34 253 ILE A CA 1
ATOM 1953 C C . ILE A 1 253 ? -4.167 -15.159 25.021 1.00 51.34 253 ILE A C 1
ATOM 1955 O O . ILE A 1 253 ? -5.364 -15.098 25.318 1.00 51.34 253 ILE A O 1
ATOM 1959 N N . PRO A 1 254 ? -3.310 -15.874 25.777 1.00 46.91 254 PRO A N 1
ATOM 1960 C CA . PRO A 1 254 ? -3.645 -16.262 27.133 1.00 46.91 254 PRO A CA 1
ATOM 1961 C C . PRO A 1 254 ? -3.514 -15.024 28.032 1.00 46.91 254 PRO A C 1
ATOM 1963 O O . PRO A 1 254 ? -2.582 -14.244 27.876 1.00 46.91 254 PRO A O 1
ATOM 1966 N N . THR A 1 255 ? -4.461 -14.882 28.960 1.00 51.34 255 THR A N 1
ATOM 1967 C CA . THR A 1 255 ? -4.548 -13.865 30.027 1.00 51.34 255 THR A CA 1
ATOM 1968 C C . THR A 1 255 ? -4.868 -12.425 29.603 1.00 51.34 255 THR A C 1
ATOM 1970 O O . THR A 1 255 ? -3.996 -11.567 29.560 1.00 51.34 255 THR A O 1
ATOM 1973 N N . ALA A 1 256 ? -6.155 -12.141 29.401 1.00 51.88 256 ALA A N 1
ATOM 1974 C CA . ALA A 1 256 ? -6.766 -10.855 29.734 1.00 51.88 256 ALA A CA 1
ATOM 1975 C C . ALA A 1 256 ? -8.218 -11.142 30.142 1.00 51.88 256 ALA A C 1
ATOM 1977 O O . ALA A 1 256 ? -8.893 -11.928 29.473 1.00 51.88 256 ALA A O 1
ATOM 1978 N N . LEU A 1 257 ? -8.631 -10.596 31.284 1.00 60.59 257 LEU A N 1
ATOM 1979 C CA . LEU A 1 257 ? -9.949 -10.769 31.896 1.00 60.59 257 LEU A CA 1
ATOM 1980 C C . LEU A 1 257 ? -11.106 -10.672 30.890 1.00 60.59 257 LEU A C 1
ATOM 1982 O O . LEU A 1 257 ? -11.093 -9.803 30.015 1.00 60.59 257 LEU A O 1
ATOM 1986 N N . ASP A 1 258 ? -12.130 -11.511 31.062 1.00 66.31 258 ASP A N 1
ATOM 1987 C CA . ASP A 1 258 ? -13.399 -11.349 30.339 1.00 66.31 258 ASP A CA 1
ATOM 1988 C C . ASP A 1 258 ? -14.104 -10.038 30.756 1.00 66.31 258 ASP A C 1
ATOM 1990 O O . ASP A 1 258 ? -13.884 -9.532 31.857 1.00 66.31 258 ASP A O 1
ATOM 1994 N N . ASP A 1 259 ? -14.988 -9.489 29.914 1.00 64.38 259 ASP A N 1
ATOM 1995 C CA . ASP A 1 259 ? -15.732 -8.240 30.199 1.00 64.38 259 ASP A CA 1
ATOM 1996 C C . ASP A 1 259 ? -16.463 -8.323 31.549 1.00 64.38 259 ASP A C 1
ATOM 1998 O O . ASP A 1 259 ? -16.573 -7.354 32.301 1.00 64.38 259 ASP A O 1
ATOM 2002 N N . VAL A 1 260 ? -16.943 -9.526 31.855 1.00 75.38 260 VAL A N 1
ATOM 2003 C CA . VAL A 1 260 ? -17.666 -9.862 33.072 1.00 75.38 260 VAL A CA 1
ATOM 2004 C C . VAL A 1 260 ? -16.734 -9.894 34.291 1.00 75.38 260 VAL A C 1
ATOM 2006 O O . VAL A 1 260 ? -17.061 -9.354 35.345 1.00 75.38 260 VAL A O 1
ATOM 2009 N N . GLU A 1 261 ? -15.540 -10.471 34.142 1.00 78.19 261 GLU A N 1
ATOM 2010 C CA . GLU A 1 261 ? -14.518 -10.499 35.193 1.00 78.19 261 GLU A CA 1
ATOM 2011 C C . GLU A 1 261 ? -13.940 -9.092 35.447 1.00 78.19 261 GLU A C 1
ATOM 2013 O O . GLU A 1 261 ? -13.631 -8.752 36.587 1.00 78.19 261 GLU A O 1
ATOM 2018 N N . ASN A 1 262 ? -13.863 -8.238 34.416 1.00 76.62 262 ASN A N 1
ATOM 2019 C CA . ASN A 1 262 ? -13.473 -6.826 34.545 1.00 76.62 262 ASN A CA 1
ATOM 2020 C C . ASN A 1 262 ? -14.510 -6.026 35.335 1.00 76.62 262 ASN A C 1
ATOM 2022 O O . ASN A 1 262 ? -14.147 -5.269 36.233 1.00 76.62 262 ASN A O 1
ATOM 2026 N N . ALA A 1 263 ? -15.799 -6.221 35.045 1.00 78.25 263 ALA A N 1
ATOM 2027 C CA . ALA A 1 263 ? -16.876 -5.600 35.813 1.00 78.25 263 ALA A CA 1
ATOM 2028 C C . ALA A 1 263 ? -16.836 -6.029 37.291 1.00 78.25 263 ALA A C 1
ATOM 2030 O O . ALA A 1 263 ? -17.047 -5.205 38.183 1.00 78.25 263 ALA A O 1
ATOM 2031 N N . TYR A 1 264 ? -16.504 -7.297 37.554 1.00 86.75 264 TYR A N 1
ATOM 2032 C CA . TYR A 1 264 ? -16.289 -7.797 38.909 1.00 86.75 264 TYR A CA 1
ATOM 2033 C C . TYR A 1 264 ? -15.092 -7.127 39.597 1.00 86.75 264 TYR A C 1
ATOM 2035 O O . TYR A 1 264 ? -15.243 -6.605 40.700 1.00 86.75 264 TYR A O 1
ATOM 2043 N N . LEU A 1 265 ? -13.923 -7.070 38.947 1.00 83.50 265 LEU A N 1
ATOM 2044 C CA . LEU A 1 265 ? -12.737 -6.427 39.525 1.00 83.50 265 LEU A CA 1
ATOM 2045 C C . LEU A 1 265 ? -12.905 -4.917 39.724 1.00 83.50 265 LEU A C 1
ATOM 2047 O O . LEU A 1 265 ? -12.347 -4.365 40.669 1.00 83.50 265 LEU A O 1
ATOM 2051 N N . GLN A 1 266 ? -13.705 -4.246 38.895 1.00 81.44 266 GLN A N 1
ATOM 2052 C CA . GLN A 1 266 ? -14.063 -2.843 39.100 1.00 81.44 266 GLN A CA 1
ATOM 2053 C C . GLN A 1 266 ? -14.940 -2.652 40.348 1.00 81.44 266 GLN A C 1
ATOM 2055 O O . GLN A 1 266 ? -14.757 -1.694 41.098 1.00 81.44 266 GLN A O 1
ATOM 2060 N N . ALA A 1 267 ? -15.881 -3.566 40.600 1.00 85.19 267 ALA A N 1
ATOM 2061 C CA . ALA A 1 267 ? -16.664 -3.559 41.833 1.00 85.19 267 ALA A CA 1
ATOM 2062 C C . ALA A 1 267 ? -15.788 -3.884 43.056 1.00 85.19 267 ALA A C 1
ATOM 2064 O O . ALA A 1 267 ? -15.948 -3.264 44.108 1.00 85.19 267 ALA A O 1
ATOM 2065 N N . TYR A 1 268 ? -14.834 -4.808 42.911 1.00 84.88 268 TYR A N 1
ATOM 2066 C CA . TYR A 1 268 ? -13.855 -5.156 43.943 1.00 84.88 268 TYR A CA 1
ATOM 2067 C C . TYR A 1 268 ? -12.949 -3.976 44.307 1.00 84.88 268 TYR A C 1
ATOM 2069 O O . TYR A 1 268 ? -12.826 -3.642 45.484 1.00 84.88 268 TYR A O 1
ATOM 2077 N N . SER A 1 269 ? -12.388 -3.280 43.314 1.00 82.00 269 SER A N 1
ATOM 2078 C CA . SER A 1 269 ? -11.535 -2.109 43.541 1.00 82.00 269 SER A CA 1
ATOM 2079 C C . SER A 1 269 ? -12.296 -0.939 44.168 1.00 82.00 269 SER A C 1
ATOM 2081 O O . SER A 1 269 ? -11.788 -0.312 45.094 1.00 82.00 269 SER A O 1
ATOM 2083 N N . ALA A 1 270 ? -13.538 -0.686 43.740 1.00 81.38 270 ALA A N 1
ATOM 2084 C CA . ALA A 1 270 ? -14.394 0.338 44.339 1.00 81.38 270 ALA A CA 1
ATOM 2085 C C . ALA A 1 270 ? -14.763 0.015 45.796 1.00 81.38 270 ALA A C 1
ATOM 2087 O O . ALA A 1 270 ? -14.858 0.921 46.622 1.00 81.38 270 ALA A O 1
ATOM 2088 N N . SER A 1 271 ? -14.950 -1.270 46.110 1.00 84.19 271 SER A N 1
ATOM 2089 C CA . SER A 1 271 ? -15.277 -1.738 47.463 1.00 84.19 271 SER A CA 1
ATOM 2090 C C . SER A 1 271 ? -14.067 -1.736 48.401 1.00 84.19 271 SER A C 1
ATOM 2092 O O . SER A 1 271 ? -14.248 -1.701 49.607 1.00 84.19 271 SER A O 1
ATOM 2094 N N . GLY A 1 272 ? -12.845 -1.783 47.860 1.00 76.19 272 GLY A N 1
ATOM 2095 C CA . GLY A 1 272 ? -11.584 -1.782 48.611 1.00 76.19 272 GLY A CA 1
ATOM 2096 C C . GLY A 1 272 ? -10.825 -0.457 48.581 1.00 76.19 272 GLY A C 1
ATOM 2097 O O . GLY A 1 272 ? -9.622 -0.453 48.846 1.00 76.19 272 GLY A O 1
ATOM 2098 N N . ALA A 1 273 ? -11.485 0.652 48.232 1.00 72.31 273 ALA A N 1
ATOM 2099 C CA . ALA A 1 273 ? -10.854 1.963 48.052 1.00 72.31 273 ALA A CA 1
ATOM 2100 C C . ALA A 1 273 ? -10.166 2.503 49.324 1.00 72.31 273 ALA A C 1
ATOM 2102 O O . ALA A 1 273 ? -9.214 3.277 49.237 1.00 72.31 273 ALA A O 1
ATOM 2103 N N . ASP A 1 274 ? -10.617 2.087 50.507 1.00 74.31 274 ASP A N 1
ATOM 2104 C CA . ASP A 1 274 ? -10.019 2.415 51.807 1.00 74.31 274 ASP A CA 1
ATOM 2105 C C . ASP A 1 274 ? -8.978 1.376 52.283 1.00 74.31 274 ASP A C 1
ATOM 2107 O O . ASP A 1 274 ? -8.379 1.519 53.353 1.00 74.31 274 ASP A O 1
ATOM 2111 N N . GLY A 1 275 ? -8.723 0.345 51.473 1.00 71.50 275 GLY A N 1
ATOM 2112 C CA . GLY A 1 275 ? -7.767 -0.724 51.738 1.00 71.50 275 GLY A CA 1
ATOM 2113 C C . GLY A 1 275 ? -8.271 -1.838 52.660 1.00 71.50 275 GLY A C 1
ATOM 2114 O O . GLY A 1 275 ? -7.462 -2.697 53.021 1.00 71.50 275 GLY A O 1
ATOM 2115 N N . VAL A 1 276 ? -9.555 -1.859 53.047 1.00 80.31 276 VAL A N 1
ATOM 2116 C CA . VAL A 1 276 ? -10.133 -2.904 53.910 1.00 80.31 276 VAL A CA 1
ATOM 2117 C C . VAL A 1 276 ? -11.514 -3.329 53.407 1.00 80.31 276 VAL A C 1
ATOM 2119 O O . VAL A 1 276 ? -12.474 -2.588 53.523 1.00 80.31 276 VAL A O 1
ATOM 2122 N N . ILE A 1 277 ? -11.654 -4.580 52.954 1.00 84.06 277 ILE A N 1
ATOM 2123 C CA . ILE A 1 277 ? -12.968 -5.138 52.592 1.00 84.06 277 ILE A CA 1
ATOM 2124 C C . ILE A 1 277 ? -13.722 -5.570 53.856 1.00 84.06 277 ILE A C 1
ATOM 2126 O O . ILE A 1 277 ? -13.325 -6.519 54.540 1.00 84.06 277 ILE A O 1
ATOM 2130 N N . THR A 1 278 ? -14.835 -4.905 54.155 1.00 88.31 278 THR A N 1
ATOM 2131 C CA . THR A 1 278 ? -15.737 -5.248 55.261 1.00 88.31 278 THR A CA 1
ATOM 2132 C C . THR A 1 278 ? -16.638 -6.446 54.934 1.00 88.31 278 THR A C 1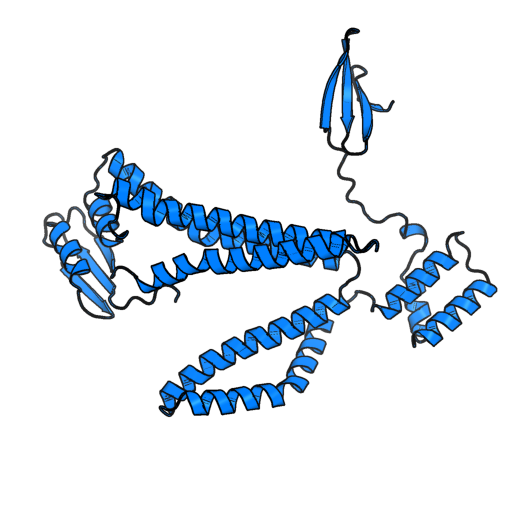
ATOM 2134 O O . THR A 1 278 ? -16.825 -6.839 53.782 1.00 88.31 278 THR A O 1
ATOM 2137 N N . GLU A 1 279 ? -17.275 -7.025 55.957 1.00 87.94 279 GLU A N 1
ATOM 2138 C CA . GLU A 1 279 ? -18.239 -8.127 55.788 1.00 87.94 279 GLU A CA 1
ATOM 2139 C C . GLU A 1 279 ? -19.452 -7.724 54.924 1.00 87.94 279 GLU A C 1
ATOM 2141 O O . GLU A 1 279 ? -20.011 -8.537 54.185 1.00 87.94 279 GLU A O 1
ATOM 2146 N N . ALA A 1 280 ? -19.862 -6.453 54.989 1.00 84.81 280 ALA A N 1
ATOM 2147 C CA . ALA A 1 280 ? -20.952 -5.932 54.170 1.00 84.81 280 ALA A CA 1
ATOM 2148 C C . ALA A 1 280 ? -20.548 -5.839 52.688 1.00 84.81 280 ALA A C 1
ATOM 2150 O O . ALA A 1 280 ? -21.309 -6.276 51.824 1.00 84.81 280 ALA A O 1
ATOM 2151 N N . GLU A 1 281 ? -19.342 -5.346 52.397 1.00 88.06 281 GLU A N 1
ATOM 2152 C CA . GLU A 1 281 ? -18.789 -5.282 51.036 1.00 88.06 281 GLU A CA 1
ATOM 2153 C C . GLU A 1 281 ? -18.538 -6.672 50.460 1.00 88.06 281 GLU A C 1
ATOM 2155 O O . GLU A 1 281 ? -18.913 -6.935 49.320 1.00 88.06 281 GLU A O 1
ATOM 2160 N N . ARG A 1 282 ? -18.030 -7.616 51.261 1.00 90.94 282 ARG A N 1
ATOM 2161 C CA . ARG A 1 282 ? -17.866 -9.014 50.836 1.00 90.94 282 ARG A CA 1
ATOM 2162 C C . ARG A 1 282 ? -19.191 -9.636 50.390 1.00 90.94 282 ARG A C 1
ATOM 2164 O O . ARG A 1 282 ? -19.231 -10.337 49.383 1.00 90.94 282 ARG A O 1
ATOM 2171 N N . ARG A 1 283 ? -20.301 -9.338 51.073 1.00 90.25 283 ARG A N 1
ATOM 2172 C CA . ARG A 1 283 ? -21.638 -9.787 50.645 1.00 90.25 283 ARG A CA 1
ATOM 2173 C C . ARG A 1 283 ? -22.088 -9.157 49.326 1.00 90.25 283 ARG A C 1
ATOM 2175 O O . ARG A 1 283 ? -22.736 -9.837 48.534 1.00 90.25 283 ARG A O 1
ATOM 2182 N N . ILE A 1 284 ? -21.775 -7.882 49.100 1.00 89.81 284 ILE A N 1
ATOM 2183 C CA . ILE A 1 284 ? -22.095 -7.182 47.846 1.00 89.81 284 ILE A CA 1
ATOM 2184 C C . ILE A 1 284 ? -21.276 -7.768 46.691 1.00 89.81 284 ILE A C 1
ATOM 2186 O O . ILE A 1 284 ? -21.829 -8.020 45.622 1.00 89.81 284 ILE A O 1
ATOM 2190 N N . LEU A 1 285 ? -19.995 -8.060 46.916 1.00 90.75 285 LEU A N 1
ATOM 2191 C CA . LEU A 1 285 ? -19.115 -8.679 45.926 1.00 90.75 285 LEU A CA 1
ATOM 2192 C C . LEU A 1 285 ? -19.592 -10.079 45.547 1.00 90.75 285 LEU A C 1
ATOM 2194 O O . LEU A 1 285 ? -19.748 -10.363 44.366 1.00 90.75 285 LEU A O 1
ATOM 2198 N N . LEU A 1 286 ? -19.949 -10.917 46.522 1.00 92.31 286 LEU A N 1
ATOM 2199 C CA . LEU A 1 286 ? -20.509 -12.245 46.244 1.00 92.31 286 LEU A CA 1
ATOM 2200 C C . LEU A 1 286 ? -21.809 -12.164 45.429 1.00 92.31 286 LEU A C 1
ATOM 2202 O O . LEU A 1 286 ? -21.955 -12.877 44.441 1.00 92.31 286 LEU A O 1
ATOM 2206 N N . ALA A 1 287 ? -22.711 -11.241 45.776 1.00 90.38 287 ALA A N 1
ATOM 2207 C CA . ALA A 1 287 ? -23.931 -11.010 45.002 1.00 90.38 287 ALA A CA 1
ATOM 2208 C C . ALA A 1 287 ? -23.639 -10.491 43.580 1.00 90.38 287 ALA A C 1
ATOM 2210 O O . ALA A 1 287 ? -24.377 -10.794 42.643 1.00 90.38 287 ALA A O 1
ATOM 2211 N N . THR A 1 288 ? -22.560 -9.725 43.411 1.00 91.44 288 THR A N 1
ATOM 2212 C CA . THR A 1 288 ? -22.102 -9.231 42.108 1.00 91.44 288 THR A CA 1
ATOM 2213 C C . THR A 1 288 ? -21.527 -10.370 41.270 1.00 91.44 288 THR A C 1
ATOM 2215 O O . THR A 1 288 ? -21.891 -10.491 40.105 1.00 91.44 288 THR A O 1
ATOM 2218 N N . ALA A 1 289 ? -20.714 -11.254 41.858 1.00 91.06 289 ALA A N 1
ATOM 2219 C CA . ALA A 1 289 ? -20.226 -12.466 41.200 1.00 91.06 289 ALA A CA 1
ATOM 2220 C C . ALA A 1 289 ? -21.387 -13.355 40.728 1.00 91.06 289 ALA A C 1
ATOM 2222 O O . ALA A 1 289 ? -21.403 -13.771 39.571 1.00 91.06 289 ALA A O 1
ATOM 2223 N N . ASP A 1 290 ? -22.398 -13.563 41.576 1.00 92.75 290 ASP A N 1
ATOM 2224 C CA . ASP A 1 290 ? -23.590 -14.346 41.234 1.00 92.75 290 ASP A CA 1
ATOM 2225 C C . ASP A 1 290 ? -24.394 -13.706 40.093 1.00 92.75 290 ASP A C 1
ATOM 2227 O O . ASP A 1 290 ? -24.790 -14.388 39.145 1.00 92.75 290 ASP A O 1
ATOM 2231 N N . ALA A 1 291 ? -24.603 -12.385 40.139 1.00 90.50 291 ALA A N 1
ATOM 2232 C CA . ALA A 1 291 ? -25.295 -11.641 39.083 1.00 90.50 291 ALA A CA 1
ATOM 2233 C C . ALA A 1 291 ? -24.550 -11.696 37.739 1.00 90.50 291 ALA A C 1
ATOM 2235 O O . ALA A 1 291 ? -25.167 -11.662 36.673 1.00 90.50 291 ALA A O 1
ATOM 2236 N N . LEU A 1 292 ? -23.225 -11.800 37.804 1.00 86.94 292 LEU A N 1
ATOM 2237 C CA . LEU A 1 292 ? -22.314 -11.910 36.675 1.00 86.94 292 LEU A CA 1
ATOM 2238 C C . LEU A 1 292 ? -22.031 -13.367 36.266 1.00 86.94 292 LEU A C 1
ATOM 2240 O O . LEU A 1 292 ? -21.335 -13.603 35.284 1.00 86.94 292 LEU A O 1
ATOM 2244 N N . ASN A 1 293 ? -22.605 -14.352 36.963 1.00 88.31 293 ASN A N 1
ATOM 2245 C CA . ASN A 1 293 ? -22.392 -15.779 36.715 1.00 88.31 293 ASN A CA 1
ATOM 2246 C C . ASN A 1 293 ? -20.903 -16.196 36.789 1.00 88.31 293 ASN A C 1
ATOM 2248 O O . ASN A 1 293 ? -20.442 -17.055 36.033 1.00 88.31 293 ASN A O 1
ATOM 2252 N N . ILE A 1 294 ? -20.160 -15.580 37.711 1.00 86.44 294 ILE A N 1
ATOM 2253 C CA . ILE A 1 294 ? -18.771 -15.901 38.055 1.00 86.44 294 ILE A CA 1
ATOM 2254 C C . ILE A 1 294 ? -18.795 -16.814 39.284 1.00 86.44 294 ILE A C 1
ATOM 2256 O O . ILE A 1 294 ? -19.448 -16.507 40.279 1.00 86.44 294 ILE A O 1
ATOM 2260 N N . SER A 1 295 ? -18.089 -17.947 39.238 1.00 88.19 295 SER A N 1
ATOM 2261 C CA . SER A 1 295 ? -18.008 -18.836 40.402 1.00 88.19 295 SER A CA 1
ATOM 2262 C C . SER A 1 295 ? -17.213 -18.180 41.534 1.00 88.19 295 SER A C 1
ATOM 2264 O O . SER A 1 295 ? -16.250 -17.458 41.289 1.00 88.19 295 SER A O 1
ATOM 2266 N N . HIS A 1 296 ? -17.562 -18.471 42.788 1.00 86.12 296 HIS A N 1
ATOM 2267 C CA . HIS A 1 296 ? -16.834 -17.918 43.936 1.00 86.12 296 HIS A CA 1
ATOM 2268 C C . HIS A 1 296 ? -15.347 -18.306 43.960 1.00 86.12 296 HIS A C 1
ATOM 2270 O O . HIS A 1 296 ? -14.519 -17.525 44.412 1.00 86.12 296 HIS A O 1
ATOM 2276 N N . GLU A 1 297 ? -15.000 -19.491 43.452 1.00 83.88 297 GLU A N 1
ATOM 2277 C CA . GLU A 1 297 ? -13.607 -19.932 43.306 1.00 83.88 297 GLU A CA 1
ATOM 2278 C C . GLU A 1 297 ? -12.857 -19.053 42.298 1.00 83.88 297 GLU A C 1
ATOM 2280 O O . GLU A 1 297 ? -11.775 -18.557 42.593 1.00 83.88 297 GLU A O 1
ATOM 2285 N N . ARG A 1 298 ? -13.486 -18.753 41.154 1.00 82.19 298 ARG A N 1
ATOM 2286 C CA . ARG A 1 298 ? -12.915 -17.867 40.139 1.00 82.19 298 ARG A CA 1
ATOM 2287 C C . ARG A 1 298 ? -12.812 -16.423 40.627 1.00 82.19 298 ARG A C 1
ATOM 2289 O O . ARG A 1 298 ? -11.814 -15.766 40.369 1.00 82.19 298 ARG A O 1
ATOM 2296 N N . ALA A 1 299 ? -13.816 -15.941 41.353 1.00 85.00 299 ALA A N 1
ATOM 2297 C CA . ALA A 1 299 ? -13.792 -14.629 41.991 1.00 85.00 299 ALA A CA 1
ATOM 2298 C C . ALA A 1 299 ? -12.621 -14.499 42.981 1.00 85.00 299 ALA A C 1
ATOM 2300 O O . ALA A 1 299 ? -11.910 -13.501 42.953 1.00 85.00 299 ALA A O 1
ATOM 2301 N N . ALA A 1 300 ? -12.361 -15.534 43.787 1.00 83.94 300 ALA A N 1
ATOM 2302 C CA . ALA A 1 300 ? -11.229 -15.556 44.711 1.00 83.94 300 ALA A CA 1
ATOM 2303 C C . ALA A 1 300 ? -9.870 -15.568 43.987 1.00 83.94 300 ALA A C 1
ATOM 2305 O O . ALA A 1 300 ? -8.961 -14.862 44.408 1.00 83.94 300 ALA A O 1
ATOM 2306 N N . GLU A 1 301 ? -9.732 -16.308 42.881 1.00 79.38 301 GLU A N 1
ATOM 2307 C CA . GLU A 1 301 ? -8.525 -16.262 42.035 1.00 79.38 301 GLU A CA 1
ATOM 2308 C C . GLU A 1 301 ? -8.282 -14.868 41.434 1.00 79.38 301 GLU A C 1
ATOM 2310 O O . GLU A 1 301 ? -7.141 -14.418 41.339 1.00 79.38 301 GLU A O 1
ATOM 2315 N N . LEU A 1 302 ? -9.354 -14.188 41.009 1.00 82.06 302 LEU A N 1
ATOM 2316 C CA . LEU A 1 302 ? -9.289 -12.829 40.469 1.00 82.06 302 LEU A CA 1
ATOM 2317 C C . LEU A 1 302 ? -8.846 -11.826 41.545 1.00 82.06 302 LEU A C 1
ATOM 2319 O O . LEU A 1 302 ? -8.025 -10.961 41.256 1.00 82.06 302 LEU A O 1
ATOM 2323 N N . GLU A 1 303 ? -9.361 -11.961 42.770 1.00 86.06 303 GLU A N 1
ATOM 2324 C CA . GLU A 1 303 ? -8.975 -11.142 43.928 1.00 86.06 303 GLU A CA 1
ATOM 2325 C C . GLU A 1 303 ? -7.519 -11.384 44.355 1.00 86.06 303 GLU A C 1
ATOM 2327 O O . GLU A 1 303 ? -6.805 -10.427 44.636 1.00 86.06 303 GLU A O 1
ATOM 2332 N N . ASP A 1 304 ? -7.063 -12.642 44.380 1.00 80.44 304 ASP A N 1
ATOM 2333 C CA . ASP A 1 304 ? -5.699 -13.025 44.787 1.00 80.44 304 ASP A CA 1
ATOM 2334 C C . ASP A 1 304 ? -4.630 -12.503 43.810 1.00 80.44 304 ASP A C 1
ATOM 2336 O O . ASP A 1 304 ? -3.533 -12.112 44.208 1.00 80.44 304 ASP A O 1
ATOM 2340 N N . GLY A 1 305 ? -4.972 -12.432 42.519 1.00 69.12 305 GLY A N 1
ATOM 2341 C CA . GLY A 1 305 ? -4.116 -11.863 41.478 1.00 69.12 305 GLY A CA 1
ATOM 2342 C C . GLY A 1 305 ? -4.158 -10.333 41.363 1.00 69.12 305 GLY A C 1
ATOM 2343 O O . GLY A 1 305 ? -3.403 -9.779 40.560 1.00 69.12 305 GLY A O 1
ATOM 2344 N N . PHE A 1 306 ? -5.024 -9.645 42.117 1.00 68.19 306 PHE A N 1
ATOM 2345 C CA . PHE A 1 306 ? -5.286 -8.211 41.975 1.00 68.19 306 PHE A CA 1
ATOM 2346 C C . PHE A 1 306 ? -4.938 -7.438 43.255 1.00 68.19 306 PHE A C 1
ATOM 2348 O O . PHE A 1 306 ? -5.637 -7.525 44.262 1.00 68.19 306 PHE A O 1
ATOM 2355 N N . ASP A 1 307 ? -3.877 -6.625 43.212 1.00 60.91 307 ASP A N 1
ATOM 2356 C CA . ASP A 1 307 ? -3.524 -5.717 44.310 1.00 60.91 307 ASP A CA 1
ATOM 2357 C C . ASP A 1 307 ? -4.309 -4.392 44.182 1.00 60.91 307 ASP A C 1
ATOM 2359 O O . ASP A 1 307 ? -4.024 -3.598 43.274 1.00 60.91 307 ASP A O 1
ATOM 2363 N N . PRO A 1 308 ? -5.274 -4.098 45.079 1.00 54.81 308 PRO A N 1
ATOM 2364 C CA . PRO A 1 308 ? -6.078 -2.880 45.004 1.00 54.81 308 PRO A CA 1
ATOM 2365 C C . PRO A 1 308 ? -5.245 -1.593 45.142 1.00 54.81 308 PRO A C 1
ATOM 2367 O O . PRO A 1 308 ? -5.699 -0.537 44.704 1.00 54.81 308 PRO A O 1
ATOM 2370 N N . LYS A 1 309 ? -4.010 -1.651 45.673 1.00 49.12 309 LYS A N 1
ATOM 2371 C CA . LYS A 1 309 ? -3.111 -0.483 45.771 1.00 49.12 309 LYS A CA 1
ATOM 2372 C C . LYS A 1 309 ? -2.405 -0.124 44.462 1.00 49.12 309 LYS A C 1
ATOM 2374 O O . LYS A 1 309 ? -1.800 0.942 44.380 1.00 49.12 309 LYS A O 1
ATOM 2379 N N . VAL A 1 310 ? -2.479 -0.977 43.442 1.00 45.59 310 VAL A N 1
ATOM 2380 C CA . VAL A 1 310 ? -1.859 -0.741 42.125 1.00 45.59 310 VAL A CA 1
ATOM 2381 C C . VAL A 1 310 ? -2.832 -0.060 41.152 1.00 45.59 310 VAL A C 1
ATOM 2383 O O . VAL A 1 310 ? -2.408 0.477 40.134 1.00 45.59 310 VAL A O 1
ATOM 2386 N N . ALA A 1 311 ? -4.127 0.017 41.478 1.00 43.78 311 ALA A N 1
ATOM 2387 C CA . ALA A 1 311 ? -5.138 0.630 40.613 1.00 43.78 311 ALA A CA 1
ATOM 2388 C C . ALA A 1 311 ? -5.032 2.168 40.484 1.00 43.78 311 ALA A C 1
ATOM 2390 O O . ALA A 1 311 ? -5.627 2.723 39.565 1.00 43.78 311 ALA A O 1
ATOM 2391 N N . ASP A 1 312 ? -4.241 2.840 41.333 1.00 37.81 312 ASP A N 1
ATOM 2392 C CA . ASP A 1 312 ? -3.864 4.260 41.158 1.00 37.81 312 ASP A CA 1
ATOM 2393 C C . ASP A 1 312 ? -2.471 4.437 40.514 1.00 37.81 312 ASP A C 1
ATOM 2395 O O . ASP A 1 312 ? -1.979 5.543 40.323 1.00 37.81 312 ASP A O 1
ATOM 2399 N N . ASN A 1 313 ? -1.830 3.333 40.123 1.00 34.97 313 ASN A N 1
ATOM 2400 C CA . ASN A 1 313 ? -0.619 3.321 39.312 1.00 34.97 313 ASN A CA 1
ATOM 2401 C C . ASN A 1 313 ? -0.849 2.438 38.085 1.00 34.97 313 ASN A C 1
ATOM 2403 O O . ASN A 1 313 ? -0.214 1.400 37.887 1.00 34.97 313 ASN A O 1
ATOM 2407 N N . THR A 1 314 ? -1.698 2.915 37.172 1.00 30.89 314 THR A N 1
ATOM 2408 C CA . THR A 1 314 ? -1.382 2.735 35.750 1.00 30.89 314 THR A CA 1
ATOM 2409 C C . THR A 1 314 ? 0.103 3.064 35.580 1.00 30.89 314 THR A C 1
ATOM 2411 O O . THR A 1 314 ? 0.502 4.153 36.003 1.00 30.89 314 THR A O 1
ATOM 2414 N N . PRO A 1 315 ? 0.941 2.220 34.953 1.00 30.16 315 PRO A N 1
ATOM 2415 C CA . PRO A 1 315 ? 2.169 2.722 34.377 1.00 30.16 315 PRO A CA 1
ATOM 2416 C C . PRO A 1 315 ? 1.745 3.664 33.248 1.00 30.16 315 PRO A C 1
ATOM 2418 O O . PRO A 1 315 ? 1.695 3.300 32.075 1.00 30.16 315 PRO A O 1
ATOM 2421 N N . GLN A 1 316 ? 1.428 4.911 33.604 1.00 31.45 316 GLN A N 1
ATOM 2422 C CA . GLN A 1 316 ? 1.845 6.003 32.762 1.00 31.45 316 GLN A CA 1
ATOM 2423 C C . GLN A 1 316 ? 3.336 5.759 32.602 1.00 31.45 316 GLN A C 1
ATOM 2425 O O . GLN A 1 316 ? 4.100 5.811 33.566 1.00 31.45 316 GLN A O 1
ATOM 2430 N N . VAL A 1 317 ? 3.747 5.413 31.386 1.00 36.12 317 VAL A N 1
ATOM 2431 C CA . VAL A 1 317 ? 5.073 5.815 30.948 1.00 36.12 317 VAL A CA 1
ATOM 2432 C C . VAL A 1 317 ? 5.099 7.298 31.276 1.00 36.12 317 VAL A C 1
ATOM 2434 O O . VAL A 1 317 ? 4.409 8.074 30.611 1.00 36.12 317 VAL A O 1
ATOM 2437 N N . ALA A 1 318 ? 5.755 7.648 32.385 1.00 35.66 318 ALA A N 1
ATOM 2438 C CA . ALA A 1 318 ? 6.051 9.012 32.752 1.00 35.66 318 ALA A CA 1
ATOM 2439 C C . ALA A 1 318 ? 6.899 9.511 31.593 1.00 35.66 318 ALA A C 1
ATOM 2441 O O . ALA A 1 318 ? 8.105 9.287 31.514 1.00 35.66 318 ALA A O 1
ATOM 2442 N N . THR A 1 319 ? 6.202 10.042 30.599 1.00 42.81 319 THR A N 1
ATOM 2443 C CA . THR A 1 319 ? 6.809 10.843 29.566 1.00 42.81 319 THR A CA 1
ATOM 2444 C C . THR A 1 319 ? 7.240 12.036 30.384 1.00 42.81 319 THR A C 1
ATOM 2446 O O . THR A 1 319 ? 6.376 12.731 30.919 1.00 42.81 319 THR A O 1
ATOM 2449 N N . GLU A 1 320 ? 8.545 12.148 30.654 1.00 48.53 320 GLU A N 1
ATOM 2450 C CA . GLU A 1 320 ? 9.062 13.327 31.339 1.00 48.53 320 GLU A CA 1
ATOM 2451 C C . GLU A 1 320 ? 8.426 14.534 30.651 1.00 48.53 320 GLU A C 1
ATOM 2453 O O . GLU A 1 320 ? 8.450 14.581 29.413 1.00 48.53 320 GLU A O 1
ATOM 2458 N N . PRO A 1 321 ? 7.772 15.427 31.413 1.00 58.81 321 PRO A N 1
ATOM 2459 C CA . PRO A 1 321 ? 6.996 16.495 30.818 1.00 58.81 321 PRO A CA 1
ATOM 2460 C C . PRO A 1 321 ? 7.897 17.241 29.833 1.00 58.81 321 PRO A C 1
ATOM 2462 O O . PRO A 1 321 ? 9.086 17.470 30.094 1.00 58.81 321 PRO A O 1
ATOM 2465 N N . THR A 1 322 ? 7.365 17.565 28.659 1.00 66.81 322 THR A N 1
ATOM 2466 C CA . THR A 1 322 ? 8.144 18.190 27.588 1.00 66.81 322 THR A CA 1
ATOM 2467 C C . THR A 1 322 ? 7.953 19.701 27.628 1.00 66.81 322 THR A C 1
ATOM 2469 O O . THR A 1 322 ? 6.835 20.197 27.742 1.00 66.81 322 THR A O 1
ATOM 2472 N N . ALA A 1 323 ? 9.046 20.465 27.535 1.00 76.06 323 ALA A N 1
ATOM 2473 C CA . ALA A 1 323 ? 8.976 21.926 27.549 1.00 76.06 323 ALA A CA 1
ATOM 2474 C C . ALA A 1 323 ? 8.285 22.446 26.273 1.00 76.06 323 ALA A C 1
ATOM 2476 O O . ALA A 1 323 ? 8.793 22.266 25.167 1.00 76.06 323 ALA A O 1
ATOM 2477 N N . VAL A 1 324 ? 7.138 23.109 26.433 1.00 79.62 324 VAL A N 1
ATOM 2478 C CA . VAL A 1 324 ? 6.324 23.673 25.343 1.00 79.62 324 VAL A CA 1
ATOM 2479 C C . VAL A 1 324 ? 6.825 25.060 24.948 1.00 79.62 324 VAL A C 1
ATOM 2481 O O . VAL A 1 324 ? 6.862 25.394 23.764 1.00 79.62 324 VAL A O 1
ATOM 2484 N N . GLN A 1 325 ? 7.227 25.876 25.926 1.00 75.12 325 GLN A N 1
ATOM 2485 C CA . GLN A 1 325 ? 7.762 27.223 25.704 1.00 75.12 325 GLN A CA 1
ATOM 2486 C C . GLN A 1 325 ? 8.831 27.561 26.741 1.00 75.12 325 GLN A C 1
ATOM 2488 O O . GLN A 1 325 ? 8.681 27.211 27.906 1.00 75.12 325 GLN A O 1
ATOM 2493 N N . GLN A 1 326 ? 9.880 28.278 26.329 1.00 87.44 326 GLN A N 1
ATOM 2494 C CA . GLN A 1 326 ? 10.940 28.781 27.204 1.00 87.44 326 GLN A CA 1
ATOM 2495 C C . GLN A 1 326 ? 11.185 30.269 26.920 1.00 87.44 326 GLN A C 1
ATOM 2497 O O . GLN A 1 326 ? 11.286 30.659 25.757 1.00 87.44 326 GLN A O 1
ATOM 2502 N N . TRP A 1 327 ? 11.279 31.101 27.959 1.00 82.75 327 TRP A N 1
ATOM 2503 C CA . TRP A 1 327 ? 11.514 32.546 27.834 1.00 82.75 327 TRP A CA 1
ATOM 2504 C C . TRP A 1 327 ? 12.401 33.079 28.964 1.00 82.75 327 TRP A C 1
ATOM 2506 O O . TRP A 1 327 ? 12.575 32.420 29.986 1.00 82.75 327 TRP A O 1
ATOM 2516 N N . THR A 1 328 ? 12.962 34.275 28.784 1.00 87.88 328 THR A N 1
ATOM 2517 C CA . THR A 1 328 ? 13.736 34.987 29.814 1.00 87.88 328 THR A CA 1
ATOM 2518 C C . THR A 1 328 ? 13.028 36.295 30.148 1.00 87.88 328 THR A C 1
ATOM 2520 O O . THR A 1 328 ? 12.616 37.010 29.234 1.00 87.88 328 THR A O 1
ATOM 2523 N N . ASP A 1 329 ? 12.831 36.585 31.433 1.00 85.06 329 ASP A N 1
ATOM 2524 C CA . ASP A 1 329 ? 12.171 37.815 31.881 1.00 85.06 329 ASP A CA 1
ATOM 2525 C C . ASP A 1 329 ? 13.116 39.033 31.893 1.00 85.06 329 ASP A C 1
ATOM 2527 O O . ASP A 1 329 ? 14.325 38.924 31.678 1.00 85.06 329 ASP A O 1
ATOM 2531 N N . GLU A 1 330 ? 12.561 40.222 32.146 1.00 79.62 330 GLU A N 1
ATOM 2532 C CA . GLU A 1 330 ? 13.317 41.485 32.195 1.00 79.62 330 GLU A CA 1
ATOM 2533 C C . GLU A 1 330 ? 14.339 41.544 33.349 1.00 79.62 330 GLU A C 1
ATOM 2535 O O . GLU A 1 330 ? 15.260 42.360 33.313 1.00 79.62 330 GLU A O 1
ATOM 2540 N N . ALA A 1 331 ? 14.206 40.670 34.354 1.00 78.81 331 ALA A N 1
ATOM 2541 C CA . ALA A 1 331 ? 15.144 40.520 35.464 1.00 78.81 331 ALA A CA 1
ATOM 2542 C C . ALA A 1 331 ? 16.266 39.499 35.168 1.00 78.81 331 ALA A C 1
ATOM 2544 O O . ALA A 1 331 ? 17.201 39.370 35.960 1.00 78.81 331 ALA A O 1
ATOM 2545 N N . GLY A 1 332 ? 16.216 38.817 34.016 1.00 79.50 332 GLY A N 1
ATOM 2546 C CA . GLY A 1 332 ? 17.224 37.863 33.557 1.00 79.50 332 GLY A CA 1
ATOM 2547 C C . GLY A 1 332 ? 17.005 36.419 34.016 1.00 79.50 332 GLY A C 1
ATOM 2548 O O . GLY A 1 332 ? 17.916 35.602 33.867 1.00 79.50 332 GLY A O 1
ATOM 2549 N N . HIS A 1 333 ? 15.834 36.073 34.558 1.00 82.06 333 HIS A N 1
AT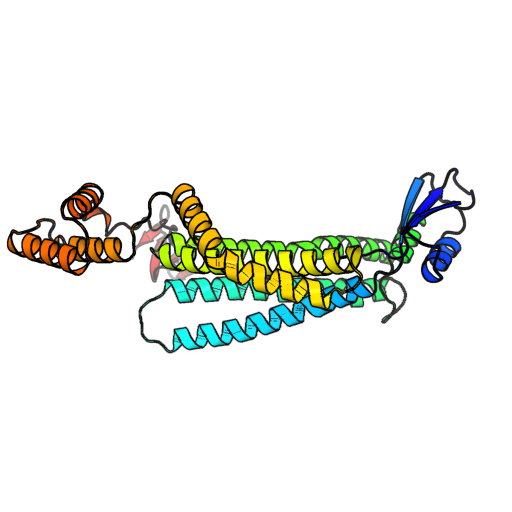OM 2550 C CA . HIS A 1 333 ? 15.500 34.694 34.919 1.00 82.06 333 HIS A CA 1
ATOM 2551 C C . HIS A 1 333 ? 14.923 33.936 33.727 1.00 82.06 333 HIS A C 1
ATOM 2553 O O . HIS A 1 333 ? 14.109 34.465 32.971 1.00 82.06 333 HIS A O 1
ATOM 2559 N N . THR A 1 334 ? 15.334 32.678 33.569 1.00 84.38 334 THR A N 1
ATOM 2560 C CA . THR A 1 334 ? 14.872 31.803 32.486 1.00 84.38 334 THR A CA 1
ATOM 2561 C C . THR A 1 334 ? 13.777 30.871 32.991 1.00 84.38 334 THR A C 1
ATOM 2563 O O . THR A 1 334 ? 13.941 30.216 34.017 1.00 84.38 334 THR A O 1
ATOM 2566 N N . TRP A 1 335 ? 12.687 30.783 32.240 1.00 85.00 335 TRP A N 1
ATOM 2567 C CA . TRP A 1 335 ? 11.453 30.081 32.573 1.00 85.00 335 TRP A CA 1
ATOM 2568 C C . TRP A 1 335 ? 11.094 29.087 31.474 1.00 85.00 335 TRP A C 1
ATOM 2570 O O . TRP A 1 335 ? 11.351 29.364 30.304 1.00 85.00 335 TRP A O 1
ATOM 2580 N N . ARG A 1 336 ? 10.471 27.958 31.827 1.00 85.50 336 ARG A N 1
ATOM 2581 C CA . ARG A 1 336 ? 9.858 27.019 30.880 1.00 85.50 336 ARG A CA 1
ATOM 2582 C C . ARG A 1 336 ? 8.460 26.608 31.331 1.00 85.50 336 ARG A C 1
ATOM 2584 O O . ARG A 1 336 ? 8.248 26.332 32.507 1.00 85.50 336 ARG A O 1
ATOM 2591 N N . SER A 1 337 ? 7.527 26.550 30.392 1.00 83.50 337 SER A N 1
ATOM 2592 C CA . SER A 1 337 ? 6.205 25.953 30.576 1.00 83.50 337 SER A CA 1
ATOM 2593 C C . SER A 1 337 ? 6.204 24.556 29.976 1.00 83.50 337 SER A C 1
ATOM 2595 O O . SER A 1 337 ? 6.741 24.340 28.886 1.00 83.50 337 SER A O 1
ATOM 2597 N N . MET A 1 338 ? 5.620 23.621 30.706 1.00 82.62 338 MET A N 1
ATOM 2598 C CA . MET A 1 338 ? 5.532 22.213 30.359 1.00 82.62 338 MET A CA 1
ATOM 2599 C C . MET A 1 338 ? 4.150 21.880 29.783 1.00 82.62 338 MET A C 1
ATOM 2601 O O . MET A 1 338 ? 3.186 22.624 29.970 1.00 82.62 338 MET A O 1
ATOM 2605 N N . ASP A 1 339 ? 4.046 20.765 29.069 1.00 74.12 339 ASP A N 1
ATOM 2606 C CA . ASP A 1 339 ? 2.804 20.264 28.461 1.00 74.12 339 ASP A CA 1
ATOM 2607 C C . ASP A 1 339 ? 1.760 19.783 29.478 1.00 74.12 339 ASP A C 1
ATOM 2609 O O . ASP A 1 339 ? 0.567 19.766 29.170 1.00 74.12 339 ASP A O 1
ATOM 2613 N N . ASP A 1 340 ? 2.192 19.476 30.700 1.00 68.31 340 ASP A N 1
ATOM 2614 C CA . ASP A 1 340 ? 1.341 19.207 31.863 1.00 68.31 340 ASP A CA 1
ATOM 2615 C C . ASP A 1 340 ? 0.795 20.483 32.546 1.00 68.31 340 ASP A C 1
ATOM 2617 O O . ASP A 1 340 ? 0.040 20.401 33.517 1.00 68.31 340 ASP A O 1
ATOM 2621 N N . GLY A 1 341 ? 1.144 21.669 32.032 1.00 71.19 341 GLY A N 1
ATOM 2622 C CA . GLY A 1 341 ? 0.715 22.964 32.561 1.00 71.19 341 GLY A CA 1
ATOM 2623 C C . GLY A 1 341 ? 1.571 23.498 33.713 1.00 71.19 341 GLY A C 1
ATOM 2624 O O . GLY A 1 341 ? 1.288 24.589 34.212 1.00 71.19 341 GLY A O 1
ATOM 2625 N N . THR A 1 342 ? 2.624 22.786 34.125 1.00 78.56 342 THR A N 1
ATOM 2626 C CA . THR A 1 342 ? 3.566 23.277 35.137 1.00 78.56 342 THR A CA 1
ATOM 2627 C C . THR A 1 342 ? 4.507 24.340 34.563 1.00 78.56 342 THR A C 1
ATOM 2629 O O . THR A 1 342 ? 4.829 24.362 33.370 1.00 78.56 342 THR A O 1
ATOM 2632 N N . ILE A 1 343 ? 4.949 25.262 35.422 1.00 81.38 343 ILE A N 1
ATOM 2633 C CA . ILE A 1 343 ? 5.954 26.277 35.091 1.00 81.38 343 ILE A CA 1
ATOM 2634 C C . ILE A 1 343 ? 7.183 26.016 35.956 1.00 81.38 343 ILE A C 1
ATOM 2636 O O . ILE A 1 343 ? 7.084 25.874 37.174 1.00 81.38 343 ILE A O 1
ATOM 2640 N N . MET A 1 344 ? 8.349 25.967 35.320 1.00 85.12 344 MET A N 1
ATOM 2641 C CA . MET A 1 344 ? 9.636 25.844 35.992 1.00 85.12 344 MET A CA 1
ATOM 2642 C C . MET A 1 344 ? 10.526 27.047 35.694 1.00 85.12 344 MET A C 1
ATOM 2644 O O . MET A 1 344 ? 10.481 27.603 34.598 1.00 85.12 344 MET A O 1
ATOM 2648 N N . TRP A 1 345 ? 11.391 27.410 36.637 1.00 86.25 345 TRP A N 1
ATOM 2649 C CA . TRP A 1 345 ? 12.409 28.447 36.467 1.00 86.25 345 TRP A CA 1
ATOM 2650 C C . TRP A 1 345 ? 13.817 27.902 36.718 1.00 86.25 345 TRP A C 1
ATOM 2652 O O . TRP A 1 345 ? 14.005 26.936 37.459 1.00 86.25 345 TRP A O 1
ATOM 2662 N N . TRP A 1 346 ? 14.810 28.492 36.058 1.00 84.00 346 TRP A N 1
ATOM 2663 C CA . TRP A 1 346 ? 16.206 28.070 36.120 1.00 84.00 346 TRP A CA 1
ATOM 2664 C C . TRP A 1 346 ? 16.958 28.823 37.217 1.00 84.00 346 TRP A C 1
ATOM 2666 O O . TRP A 1 346 ? 17.098 30.046 37.152 1.00 84.00 346 TRP A O 1
ATOM 2676 N N . ASN A 1 347 ? 17.513 28.091 38.185 1.00 84.00 347 ASN A N 1
ATOM 2677 C CA . ASN A 1 347 ? 18.258 28.684 39.301 1.00 84.00 347 ASN A CA 1
ATOM 2678 C C . ASN A 1 347 ? 19.778 28.810 39.056 1.00 84.00 347 ASN A C 1
ATOM 2680 O O . ASN A 1 347 ? 20.501 29.272 39.937 1.00 84.00 347 ASN A O 1
ATOM 2684 N N . GLY A 1 348 ? 20.273 28.395 37.884 1.00 76.00 348 GLY A N 1
ATOM 2685 C CA . GLY A 1 348 ? 21.703 28.363 37.552 1.00 76.00 348 GLY A CA 1
ATOM 2686 C C . GLY A 1 348 ? 22.302 26.955 37.484 1.00 76.00 348 GLY A C 1
ATOM 2687 O O . GLY A 1 348 ? 23.270 26.760 36.750 1.00 76.00 348 GLY A O 1
ATOM 2688 N N . THR A 1 349 ? 21.722 25.980 38.189 1.00 78.19 349 THR A N 1
ATOM 2689 C CA . THR A 1 349 ? 22.183 24.579 38.192 1.00 78.19 349 THR A CA 1
ATOM 2690 C C . THR A 1 349 ? 21.081 23.565 37.898 1.00 78.19 349 THR A C 1
ATOM 2692 O O . THR A 1 349 ? 21.392 22.512 37.350 1.00 78.19 349 THR A O 1
ATOM 2695 N N . ASP A 1 350 ? 19.825 23.861 38.242 1.00 80.44 350 ASP A N 1
ATOM 2696 C CA . ASP A 1 350 ? 18.682 22.970 38.023 1.00 80.44 350 ASP A CA 1
ATOM 2697 C C . ASP A 1 350 ? 17.369 23.748 37.794 1.00 80.44 350 ASP A C 1
ATOM 2699 O O . ASP A 1 350 ? 17.258 24.941 38.107 1.00 80.44 350 ASP A O 1
ATOM 2703 N N . TRP A 1 351 ? 16.359 23.066 37.256 1.00 82.00 351 TRP A N 1
ATOM 2704 C CA . TRP A 1 351 ? 15.010 23.602 37.079 1.00 82.00 351 TRP A CA 1
ATOM 2705 C C . TRP A 1 351 ? 14.181 23.400 38.345 1.00 82.00 351 TRP A C 1
ATOM 2707 O O . TRP A 1 351 ? 14.136 22.309 38.902 1.00 82.00 351 TRP A O 1
ATOM 2717 N N . GLN A 1 352 ? 13.510 24.455 38.798 1.00 80.25 352 GLN A N 1
ATOM 2718 C CA . GLN A 1 352 ? 12.658 24.431 39.984 1.00 80.25 352 GLN A CA 1
ATOM 2719 C C . GLN A 1 352 ? 11.214 24.723 39.586 1.00 80.25 352 GLN A C 1
ATOM 2721 O O . GLN A 1 352 ? 10.961 25.691 38.869 1.00 80.25 352 GLN A O 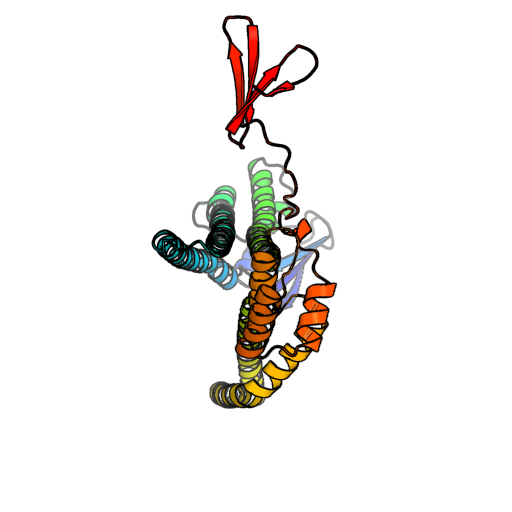1
ATOM 2726 N N . GLN A 1 353 ? 10.278 23.895 40.043 1.00 81.69 353 GLN A N 1
ATOM 2727 C CA . GLN A 1 353 ? 8.844 24.119 39.857 1.00 81.69 353 GLN A CA 1
ATOM 2728 C C . GLN A 1 353 ? 8.367 25.279 40.740 1.00 81.69 353 GLN A C 1
ATOM 2730 O O . GLN A 1 353 ? 8.821 25.406 41.881 1.00 81.69 353 GLN A O 1
ATOM 2735 N N . VAL A 1 354 ? 7.490 26.126 40.194 1.00 74.19 354 VAL A N 1
ATOM 2736 C CA . VAL A 1 354 ? 6.865 27.259 40.904 1.00 74.19 354 VAL A CA 1
ATOM 2737 C C . VAL A 1 354 ? 5.483 26.912 41.422 1.00 74.19 354 VAL A C 1
ATOM 2739 O O . VAL A 1 354 ? 4.742 26.217 40.689 1.00 74.19 354 VAL A O 1
#